Protein 6PBG (pdb70)

Secondary structure (DSSP, 8-state):
-EEEEEE---S-EEEEEE-SSSSEEEEEETTS-EEEEETTTTEEEEEE--SSS-EEEEEE-SSSSEEEEEETTS-EEEEETTTTEEEEEE---SS-EEEEEE-SSSSEEEEEETTS-EEEEETTTTEEEEEE---SS-EEEEEE-SSSSEEEEEETTS-EEEEE-HHHHHHHH----SEEEEEE---SS-EEEEEE-SSSSEEEEEETTS-EEEEEE-SS-EEEEEEE---SS-EEEEEE-SSSSEEEEEETTSEEEEEETT-SSPPEEEE-SS--EEEEEE-SSSS-EEEEETTEEEEEEE-

Radius of gyration: 17.78 Å; Cα contacts (8 Å, |Δi|>4): 948; chains: 1; bounding box: 41×47×45 Å

GO terms:
  GO:0005576 extracellular region (C, IDA)
  GO:0005737 cytoplasm (C, IDA)
  GO:0030426 growth cone (C, IDA)
  GO:0030126 COPI vesicle coat (C, IDA)
  GO:0030157 pancreatic juice secretion (P, IDA)
  GO:0005515 protein binding (F, IPI)
  GO:0000139 Golgi membrane (C, TAS)
  GO:0005789 endoplasmic reticulum membrane (C, TAS)
  GO:0005829 cytosol (C, TAS)
  GO:0030133 transport vesicle (C, TAS)
  GO:0070062 extracellular exosome (C, HDA)
  GO:0016020 membrane (C, HDA)

Sequence (303 aa):
GMLTKFETKSARVKGLSFHPKRPWILTSLHNGVIQLWDYRMCCTLIDKFDEHDGPVRGIDFHKQQPLFVSGGDDYKIKVWNYKLRRCLFTLLGHLDYIRTTFFHHEYPWILSASDDQTIRRVWNWQSRTCVCVLTGHNHYVMCAQFHPTEDLVVSASLDQTVRRVWDISGLRKKNLSPTDAVVKHVLEGHDRGVNWAAFHPTMMPLIVSGADDRQQVKIWRMNESKAWEVDTCRGHYNNVSCAVFHPRQELILSNSEDKSIRVWDMSKRTGVQTFRRDHDRFWVLAAHPNLNLFAAGHDGGMIVFKLE

Structure (mmCIF, N/CA/C/O backbone):
data_6PBG
#
_entry.id   6PBG
#
_cell.length_a   34.633
_cell.length_b   85.452
_cell.length_c   47.913
_cell.angle_alpha   90.000
_cell.angle_beta   107.040
_cell.angle_gamma   90.000
#
_symmetry.space_group_name_H-M   'P 1 21 1'
#
loop_
_entity.id
_entity.type
_entity.pdbx_description
1 polymer 'Coatomer subunit alpha'
2 non-polymer 'L(+)-TARTARIC ACID'
3 non-polymer 'UNKNOWN ATOM OR ION'
4 water water
#
loop_
_atom_site.group_PDB
_atom_site.id
_atom_site.type_symbol
_atom_site.label_atom_id
_atom_site.label_alt_id
_atom_site.label_comp_id
_atom_site.label_asym_id
_atom_site.label_entity_id
_atom_site.label_seq_id
_atom_site.pdbx_PDB_ins_code
_atom_site.Cartn_x
_atom_site.Cartn_y
_atom_site.Cartn_z
_atom_site.occupancy
_atom_site.B_iso_or_equiv
_atom_site.auth_seq_id
_atom_site.auth_comp_id
_atom_site.auth_asym_id
_atom_site.auth_atom_id
_atom_site.pdbx_PDB_model_num
ATOM 1 N N . GLY A 1 1 ? 14.471 19.691 30.123 1.00 34.51 0 GLY A N 1
ATOM 2 C CA . GLY A 1 1 ? 14.516 21.157 29.855 1.00 32.27 0 GLY A CA 1
ATOM 3 C C . GLY A 1 1 ? 15.054 21.936 31.042 1.00 31.38 0 GLY A C 1
ATOM 4 O O . GLY A 1 1 ? 16.158 22.500 30.913 1.00 33.26 0 GLY A O 1
ATOM 5 N N . MET A 1 2 ? 14.300 21.999 32.151 1.00 28.52 1 MET A N 1
ATOM 6 C CA . MET A 1 2 ? 14.654 22.835 33.336 1.00 28.66 1 MET A CA 1
ATOM 7 C C . MET A 1 2 ? 15.089 21.924 34.484 1.00 25.70 1 MET A C 1
ATOM 8 O O . MET A 1 2 ? 14.306 21.062 34.870 1.00 26.22 1 MET A O 1
ATOM 13 N N . LEU A 1 3 ? 16.295 22.121 35.003 1.00 24.14 2 LEU A N 1
ATOM 14 C CA . LEU A 1 3 ? 16.828 21.357 36.159 1.00 24.50 2 LEU A CA 1
ATOM 15 C C . LEU A 1 3 ? 16.774 22.247 37.394 1.00 22.30 2 LEU A C 1
ATOM 16 O O . LEU A 1 3 ? 17.661 23.079 37.549 1.00 20.83 2 LEU A O 1
ATOM 21 N N . THR A 1 4 ? 15.775 22.054 38.241 1.00 20.83 3 THR A N 1
ATOM 22 C CA . THR A 1 4 ? 15.615 22.794 39.518 1.00 21.48 3 THR A CA 1
ATOM 23 C C . THR A 1 4 ? 16.786 22.452 40.442 1.00 20.89 3 THR A C 1
ATOM 24 O O . THR A 1 4 ? 17.141 21.262 40.543 1.00 20.43 3 THR A O 1
ATOM 28 N N . LYS A 1 5 ? 17.393 23.467 41.035 1.00 19.77 4 LYS A N 1
ATOM 29 C CA . LYS A 1 5 ? 18.508 23.288 41.987 1.00 20.60 4 LYS A CA 1
ATOM 30 C C . LYS A 1 5 ? 18.024 23.623 43.396 1.00 19.21 4 LYS A C 1
ATOM 31 O O . LYS A 1 5 ? 18.394 22.907 44.322 1.00 17.43 4 LYS A O 1
ATOM 37 N N . PHE A 1 6 ? 17.284 24.716 43.548 1.00 18.13 5 PHE A N 1
ATOM 38 C CA . PHE A 1 6 ? 16.932 25.293 44.866 1.00 17.90 5 PHE A CA 1
ATOM 39 C C . PHE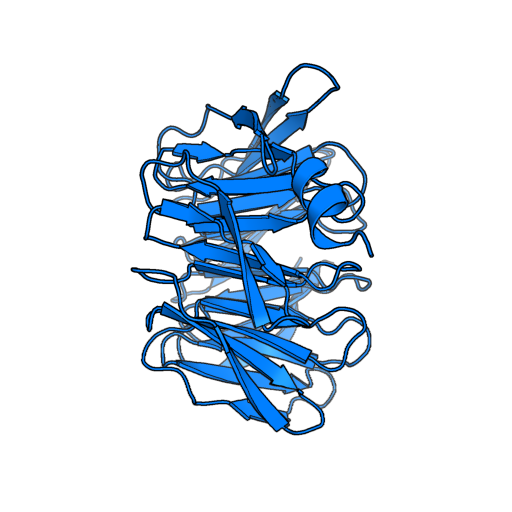 A 1 6 ? 15.634 26.076 44.730 1.00 17.84 5 PHE A C 1
ATOM 40 O O . PHE A 1 6 ? 15.481 26.805 43.725 1.00 16.85 5 PHE A O 1
ATOM 48 N N . GLU A 1 7 ? 14.737 25.928 45.698 1.00 18.27 6 GLU A N 1
ATOM 49 C CA . GLU A 1 7 ? 13.464 26.691 45.729 1.00 19.47 6 GLU A CA 1
ATOM 50 C C . GLU A 1 7 ? 13.241 27.239 47.136 1.00 19.45 6 GLU A C 1
ATOM 51 O O . GLU A 1 7 ? 13.653 26.576 48.121 1.00 18.55 6 GLU A O 1
ATOM 57 N N . THR A 1 8 ? 12.629 28.414 47.212 1.00 18.37 7 THR A N 1
ATOM 58 C CA . THR A 1 8 ? 12.157 29.040 48.462 1.00 18.11 7 THR A CA 1
ATOM 59 C C . THR A 1 8 ? 10.648 29.213 48.357 1.00 17.94 7 THR A C 1
ATOM 60 O O . THR A 1 8 ? 10.157 29.346 47.225 1.00 16.43 7 THR A O 1
ATOM 64 N N . LYS A 1 9 ? 9.965 29.138 49.496 1.00 18.42 8 LYS A N 1
ATOM 65 C CA . LYS A 1 9 ? 8.584 29.622 49.704 1.00 18.79 8 LYS A CA 1
ATOM 66 C C . LYS A 1 9 ? 8.679 30.908 50.518 1.00 18.25 8 LYS A C 1
ATOM 67 O O . LYS A 1 9 ? 9.288 30.902 51.623 1.00 17.84 8 LYS A O 1
ATOM 71 N N . SER A 1 10 ? 8.106 31.980 49.999 1.00 17.70 9 SER A N 1
ATOM 72 C CA . SER A 1 10 ? 8.198 33.311 50.603 1.00 17.01 9 SER A CA 1
ATOM 73 C C . SER A 1 10 ? 7.070 34.183 50.078 1.00 16.88 9 SER A C 1
ATOM 74 O O . SER A 1 10 ? 6.317 33.759 49.169 1.00 17.88 9 SER A O 1
ATOM 77 N N . ALA A 1 11 ? 7.011 35.386 50.606 1.00 16.88 10 ALA A N 1
ATOM 78 C CA . ALA A 1 11 ? 6.268 36.492 49.997 1.00 16.11 10 ALA A CA 1
ATOM 79 C C . ALA A 1 11 ? 6.769 36.658 48.557 1.00 15.29 10 ALA A C 1
ATOM 80 O O . ALA A 1 11 ? 7.948 36.283 48.261 1.00 16.40 10 ALA A O 1
ATOM 82 N N . ARG A 1 12 ? 5.911 37.181 47.700 1.00 14.86 11 ARG A N 1
ATOM 83 C CA . ARG A 1 12 ? 6.193 37.442 46.273 1.00 14.15 11 ARG A CA 1
ATOM 84 C C . ARG A 1 12 ? 7.604 38.038 46.112 1.00 14.33 11 ARG A C 1
ATOM 85 O O . ARG A 1 12 ? 7.928 39.072 46.786 1.00 14.34 11 ARG A O 1
ATOM 93 N N . VAL A 1 13 ? 8.412 37.430 45.241 1.00 14.18 12 VAL A N 1
ATOM 94 C CA . VAL A 1 13 ? 9.786 37.902 44.926 1.00 13.95 12 VAL A CA 1
ATOM 95 C C . VAL A 1 13 ? 9.712 38.931 43.795 1.00 13.88 12 VAL A C 1
ATOM 96 O O . VAL A 1 13 ? 9.138 38.624 42.739 1.00 13.92 12 VAL A O 1
ATOM 100 N N . LYS A 1 14 ? 10.319 40.093 44.018 1.00 13.81 13 LYS A N 1
ATOM 101 C CA . LYS A 1 14 ? 10.320 41.251 43.092 1.00 13.97 13 LYS A CA 1
ATOM 102 C C . LYS A 1 14 ? 11.726 41.463 42.507 1.00 13.81 13 LYS A C 1
ATOM 103 O O . LYS A 1 14 ? 11.811 41.863 41.353 1.00 13.46 13 LYS A O 1
ATOM 109 N N . GLY A 1 15 ? 12.791 41.192 43.278 1.00 14.28 14 GLY A N 1
ATOM 110 C CA . GLY A 1 15 ? 14.190 41.352 42.827 1.00 13.96 14 GLY A CA 1
ATOM 111 C C . GLY A 1 15 ? 15.043 40.146 43.144 1.00 14.66 14 GLY A C 1
ATOM 112 O O . GLY A 1 15 ? 14.739 39.434 44.125 1.00 15.26 14 GLY A O 1
ATOM 113 N N . LEU A 1 16 ? 16.088 39.930 42.341 1.00 15.46 15 LEU A N 1
ATOM 114 C CA . LEU A 1 16 ? 17.041 38.792 42.441 1.00 16.02 15 LEU A CA 1
ATOM 115 C C . LEU A 1 16 ? 18.453 39.295 42.172 1.00 14.72 15 LEU A C 1
ATOM 116 O O . LEU A 1 16 ? 18.602 40.130 41.272 1.00 15.71 15 LEU A O 1
ATOM 121 N N . SER A 1 17 ? 19.460 38.731 42.850 1.00 13.74 16 SER A N 1
ATOM 122 C CA . SER A 1 17 ? 20.888 39.002 42.548 1.00 13.17 16 SER A CA 1
ATOM 123 C C . SER A 1 17 ? 21.781 37.844 42.992 1.00 12.73 16 SER A C 1
ATOM 124 O O . SER A 1 17 ? 21.836 37.546 44.190 1.00 12.58 16 SER A O 1
ATOM 127 N N . PHE A 1 18 ? 22.478 37.238 42.042 1.00 12.77 17 PHE A N 1
ATOM 128 C CA . PHE A 1 18 ? 23.512 36.208 42.294 1.00 13.54 17 PHE A CA 1
ATOM 129 C C . PHE A 1 18 ? 24.822 36.884 42.704 1.00 13.99 17 PHE A C 1
ATOM 130 O O . PHE A 1 18 ? 25.261 37.829 42.008 1.00 14.42 17 PHE A O 1
ATOM 138 N N . HIS A 1 19 ? 25.451 36.381 43.761 1.00 13.84 18 HIS A N 1
ATOM 139 C CA . HIS A 1 19 ? 26.872 36.654 44.078 1.00 15.01 18 HIS A CA 1
ATOM 140 C C . HIS A 1 19 ? 27.741 36.005 43.009 1.00 15.81 18 HIS A C 1
ATOM 141 O O . HIS A 1 19 ? 27.451 34.888 42.571 1.00 15.72 18 HIS A O 1
ATOM 148 N N . PRO A 1 20 ? 28.814 36.684 42.522 1.00 16.98 19 PRO A N 1
ATOM 149 C CA . PRO A 1 20 ? 29.679 36.097 41.488 1.00 17.61 19 PRO A CA 1
ATOM 150 C C . PRO A 1 20 ? 30.522 34.893 41.929 1.00 18.51 19 PRO A C 1
ATOM 151 O O . PRO A 1 20 ? 30.883 34.101 41.058 1.00 18.96 19 PRO A O 1
ATOM 155 N N . LYS A 1 21 ? 30.817 34.770 43.226 1.00 19.25 20 LYS A N 1
ATOM 156 C CA . LYS A 1 21 ? 31.775 33.771 43.786 1.00 20.65 20 LYS A CA 1
ATOM 157 C C . LYS A 1 21 ? 31.103 32.906 44.872 1.00 19.97 20 LYS A C 1
ATOM 158 O O . LYS A 1 21 ? 31.201 31.650 44.801 1.00 19.59 20 LYS A O 1
ATOM 164 N N . ARG A 1 22 ? 30.498 33.523 45.883 1.00 18.81 21 ARG A N 1
ATOM 165 C CA . ARG A 1 22 ? 29.789 32.785 46.954 1.00 19.26 21 ARG A CA 1
ATOM 166 C C . ARG A 1 22 ? 28.523 32.164 46.369 1.00 17.60 21 ARG A C 1
ATOM 167 O O . ARG A 1 22 ? 27.939 32.715 45.439 1.00 16.29 21 ARG A O 1
ATOM 175 N N . PRO A 1 23 ? 28.065 31.000 46.902 1.00 17.90 22 PRO A N 1
ATOM 176 C CA . PRO A 1 23 ? 26.850 30.335 46.422 1.00 16.56 22 PRO A CA 1
ATOM 177 C C . PRO A 1 23 ? 25.609 30.988 47.045 1.00 15.98 22 PRO A C 1
ATOM 178 O O . PRO A 1 23 ? 24.804 30.335 47.712 1.00 14.47 22 PRO A O 1
ATOM 182 N N . TRP A 1 24 ? 25.504 32.290 46.831 1.00 14.66 23 TRP A N 1
ATOM 183 C CA . TRP A 1 24 ? 24.538 33.202 47.474 1.00 15.54 23 TRP A CA 1
ATOM 184 C C . TRP A 1 24 ? 23.615 33.802 46.439 1.00 15.30 23 TRP A C 1
ATOM 185 O O . TRP A 1 24 ? 24.100 34.208 45.336 1.00 14.63 23 TRP A O 1
ATOM 196 N N . ILE A 1 25 ? 22.350 33.941 46.797 1.00 14.54 24 ILE A N 1
ATOM 197 C CA . ILE A 1 25 ? 21.425 34.802 46.011 1.00 14.88 24 ILE A CA 1
ATOM 198 C C . ILE A 1 25 ? 20.625 35.678 46.978 1.00 14.41 24 ILE A C 1
ATOM 199 O O . ILE A 1 25 ? 20.190 35.157 48.026 1.00 15.27 24 ILE A O 1
ATOM 204 N N . LEU A 1 26 ? 20.504 36.970 46.660 1.00 14.31 25 LEU A N 1
ATOM 205 C CA . LEU A 1 26 ? 19.572 37.904 47.331 1.00 14.15 25 LEU A CA 1
ATOM 206 C C . LEU A 1 26 ? 18.197 37.765 46.691 1.00 13.70 25 LEU A C 1
ATOM 207 O O . LEU A 1 26 ? 18.117 37.733 45.460 1.00 13.86 25 LEU A O 1
ATOM 212 N N . THR A 1 27 ? 17.150 37.751 47.503 1.00 14.00 26 THR A N 1
ATOM 213 C CA . THR A 1 27 ? 15.755 37.972 47.048 1.00 14.89 26 THR A CA 1
ATOM 214 C C . THR A 1 27 ? 15.219 39.205 47.758 1.00 15.34 26 THR A C 1
ATOM 215 O O . THR A 1 27 ? 15.382 39.287 48.974 1.00 17.94 26 THR A O 1
ATOM 219 N N . SER A 1 28 ? 14.634 40.141 47.026 1.00 14.58 27 SER A N 1
ATOM 220 C CA . SER A 1 28 ? 13.955 41.315 47.619 1.00 13.60 27 SER A CA 1
ATOM 221 C C . SER A 1 28 ? 12.452 41.121 47.429 1.00 13.37 27 SER A C 1
ATOM 222 O O . SER A 1 28 ? 12.030 40.796 46.298 1.00 12.36 27 SER A O 1
ATOM 225 N N . LEU A 1 29 ? 11.682 41.231 48.515 1.00 13.81 28 LEU A N 1
ATOM 226 C CA . LEU A 1 29 ? 10.295 40.707 48.569 1.00 14.54 28 LEU A CA 1
ATOM 227 C C . LEU A 1 29 ? 9.269 41.840 48.591 1.00 14.62 28 LEU A C 1
ATOM 228 O O . LEU A 1 29 ? 9.596 43.002 48.943 1.00 14.06 28 LEU A O 1
ATOM 233 N N . HIS A 1 30 ? 8.046 41.486 48.231 1.00 15.35 29 HIS A N 1
ATOM 234 C CA . HIS A 1 30 ? 6.856 42.367 48.250 1.00 16.19 29 HIS A CA 1
ATOM 235 C C . HIS A 1 30 ? 6.540 42.819 49.690 1.00 15.95 29 HIS A C 1
ATOM 236 O O . HIS A 1 30 ? 5.921 43.888 49.832 1.00 15.73 29 HIS A O 1
ATOM 243 N N . ASN A 1 31 ? 6.976 42.077 50.712 1.00 15.73 30 ASN A N 1
ATOM 244 C CA . ASN A 1 31 ? 6.676 42.406 52.136 1.00 18.03 30 ASN A CA 1
ATOM 245 C C . ASN A 1 31 ? 7.778 43.309 52.739 1.00 18.78 30 ASN A C 1
ATOM 246 O O . ASN A 1 31 ? 7.722 43.530 53.965 1.00 18.65 30 ASN A O 1
ATOM 251 N N . GLY A 1 32 ? 8.731 43.791 51.921 1.00 18.08 31 GLY A N 1
ATOM 252 C CA . GLY A 1 32 ? 9.826 44.697 52.340 1.00 18.74 31 GLY A CA 1
ATOM 253 C C . GLY A 1 32 ? 11.046 43.969 52.891 1.00 18.94 31 GLY A C 1
ATOM 254 O O . GLY A 1 32 ? 11.992 44.677 53.323 1.00 21.52 31 GLY A O 1
ATOM 255 N N . VAL A 1 33 ? 11.054 42.629 52.884 1.00 16.57 32 VAL A N 1
ATOM 256 C CA . VAL A 1 33 ? 12.187 41.807 53.391 1.00 16.56 32 VAL A CA 1
ATOM 257 C C . VAL A 1 33 ? 13.176 41.523 52.251 1.00 16.06 32 VAL A C 1
ATOM 258 O O . VAL A 1 33 ? 12.747 41.249 51.119 1.00 16.41 32 VAL A O 1
ATOM 262 N N . ILE A 1 34 ? 14.459 41.606 52.564 1.00 15.24 33 ILE A N 1
ATOM 263 C CA . ILE A 1 34 ? 15.576 41.135 51.709 1.00 15.27 33 ILE A CA 1
ATOM 264 C C . ILE A 1 34 ? 16.111 39.872 52.354 1.00 15.54 33 ILE A C 1
ATOM 265 O O . ILE A 1 34 ? 16.546 39.940 53.534 1.00 16.55 33 ILE A O 1
ATOM 270 N N . GLN A 1 35 ? 16.082 38.769 51.630 1.00 15.37 34 GLN A N 1
ATOM 271 C CA . GLN A 1 35 ? 16.597 37.474 52.099 1.00 15.52 34 GLN A CA 1
ATOM 272 C C . GLN A 1 35 ? 17.935 37.202 51.416 1.00 15.99 34 GLN A C 1
ATOM 273 O O . GLN A 1 35 ? 18.055 37.489 50.194 1.00 14.96 34 GLN A O 1
ATOM 279 N N . LEU A 1 36 ? 18.897 36.684 52.176 1.00 15.74 35 LEU A N 1
ATOM 280 C CA . LEU A 1 36 ? 20.189 36.196 51.647 1.00 15.81 35 LEU A CA 1
ATOM 281 C C . LEU A 1 36 ? 20.229 34.678 51.823 1.00 15.77 35 LEU A C 1
ATOM 282 O O . LEU A 1 36 ? 20.263 34.183 53.004 1.00 15.63 35 LEU A O 1
ATOM 287 N N . TRP A 1 37 ? 20.186 33.977 50.704 1.00 14.90 36 TRP A N 1
ATOM 288 C CA . TRP A 1 37 ? 20.136 32.499 50.624 1.00 16.39 36 TRP A CA 1
ATOM 289 C C . TRP A 1 37 ? 21.484 31.944 50.194 1.00 16.50 36 TRP A C 1
ATOM 290 O O . TRP A 1 37 ? 22.102 32.531 49.306 1.00 17.00 36 TRP A O 1
ATOM 301 N N . ASP A 1 38 ? 21.888 30.829 50.798 1.00 16.15 37 ASP A N 1
ATOM 302 C CA . ASP A 1 38 ? 22.979 29.958 50.313 1.00 17.25 37 ASP A CA 1
ATOM 303 C C . ASP A 1 38 ? 22.332 28.746 49.631 1.00 17.34 37 ASP A C 1
ATOM 304 O O . ASP A 1 38 ? 21.727 27.920 50.345 1.00 16.89 37 ASP A O 1
ATOM 309 N N . TYR A 1 39 ? 22.396 28.678 48.296 1.00 18.23 38 TYR A N 1
ATOM 310 C CA . TYR A 1 39 ? 21.661 27.674 47.486 1.00 19.85 38 TYR A CA 1
ATOM 311 C C . TYR A 1 39 ? 22.456 26.365 47.406 1.00 22.09 38 TYR A C 1
ATOM 312 O O . TYR A 1 39 ? 21.932 25.421 46.844 1.00 23.72 38 TYR A O 1
ATOM 321 N N . ARG A 1 40 ? 23.677 26.327 47.946 1.00 24.31 39 ARG A N 1
ATOM 322 C CA . ARG A 1 40 ? 24.500 25.089 48.023 1.00 26.48 39 ARG A CA 1
ATOM 323 C C . ARG A 1 40 ? 24.275 24.419 49.387 1.00 26.51 39 ARG A C 1
ATOM 324 O O . ARG A 1 40 ? 24.211 23.182 49.429 1.00 29.94 39 ARG A O 1
ATOM 329 N N . MET A 1 41 ? 24.147 25.200 50.457 1.00 25.50 40 MET A N 1
ATOM 330 C CA . MET A 1 41 ? 23.922 24.691 51.834 1.00 25.69 40 MET A CA 1
ATOM 331 C C . MET A 1 41 ? 22.426 24.713 52.195 1.00 23.88 40 MET A C 1
ATOM 332 O O . MET A 1 41 ? 22.085 24.303 53.319 1.00 21.98 40 MET A O 1
ATOM 337 N N A CYS A 1 42 ? 21.585 25.206 51.271 0.50 23.21 41 CYS A N 1
ATOM 338 N N B CYS A 1 42 ? 21.567 25.203 51.287 0.50 23.70 41 CYS A N 1
ATOM 339 C CA A CYS A 1 42 ? 20.098 25.247 51.361 0.50 23.08 41 CYS A CA 1
ATOM 340 C CA B CYS A 1 42 ? 20.082 25.159 51.403 0.50 23.88 41 CYS A CA 1
ATOM 341 C C A CYS A 1 42 ? 19.668 25.905 52.676 0.50 23.69 41 CYS A C 1
ATOM 342 C C B CYS A 1 42 ? 19.626 25.910 52.671 0.50 24.14 41 CYS A C 1
ATOM 343 O O A CYS A 1 42 ? 18.908 25.289 53.430 0.50 23.11 41 CYS A O 1
ATOM 344 O O B CYS A 1 42 ? 18.787 25.365 53.396 0.50 23.54 41 CYS A O 1
ATOM 349 N N . THR A 1 43 ? 20.155 27.120 52.925 1.00 23.63 42 THR A N 1
ATOM 350 C CA . THR A 1 43 ? 19.914 27.878 54.185 1.00 25.09 42 THR A CA 1
ATOM 351 C C . THR A 1 43 ? 19.732 29.368 53.925 1.00 23.29 42 THR A C 1
ATOM 352 O O . THR A 1 43 ? 20.370 29.895 53.009 1.00 20.89 42 THR A O 1
ATOM 356 N N . LEU A 1 44 ? 18.929 29.999 54.776 1.00 23.70 43 LEU A N 1
ATOM 357 C CA . LEU A 1 44 ? 18.783 31.465 54.908 1.00 23.52 43 LEU A CA 1
ATOM 358 C C . LEU A 1 44 ? 19.943 31.966 55.773 1.00 24.21 43 LEU A C 1
ATOM 359 O O . LEU A 1 44 ? 19.915 31.718 56.998 1.00 23.69 43 LEU A O 1
ATOM 364 N N . ILE A 1 45 ? 20.934 32.611 55.159 1.00 21.97 44 ILE A N 1
ATOM 365 C CA . ILE A 1 45 ? 22.132 33.178 55.840 1.00 24.35 44 ILE A CA 1
ATOM 366 C C . ILE A 1 45 ? 21.691 34.349 56.713 1.00 23.90 44 ILE A C 1
ATOM 367 O O . ILE A 1 45 ? 22.178 34.469 57.848 1.00 22.89 44 ILE A O 1
ATOM 372 N N . ASP A 1 46 ? 20.844 35.223 56.167 1.00 23.86 45 ASP A N 1
ATOM 373 C CA . ASP A 1 46 ? 20.436 36.464 56.856 1.00 24.70 45 ASP A CA 1
ATOM 374 C C . ASP A 1 46 ? 19.204 37.069 56.181 1.00 22.65 45 ASP A C 1
ATOM 375 O O . ASP A 1 46 ? 18.867 36.685 55.046 1.00 20.76 45 ASP A O 1
ATOM 380 N N . LYS A 1 47 ? 18.573 37.976 56.901 1.00 22.57 46 LYS A N 1
ATOM 381 C CA . LYS A 1 47 ? 17.306 38.651 56.562 1.00 23.89 46 LYS A CA 1
ATOM 382 C C . LYS A 1 47 ? 17.528 40.112 56.909 1.00 23.12 46 LYS A C 1
ATOM 383 O O . LYS A 1 47 ? 18.044 40.358 58.010 1.00 23.64 46 LYS A O 1
ATOM 386 N N . PHE A 1 48 ? 17.227 41.025 55.998 1.00 21.61 47 PHE A N 1
ATOM 387 C CA . PHE A 1 48 ? 17.379 42.489 56.193 1.00 22.74 47 PHE A CA 1
ATOM 388 C C . PHE A 1 48 ? 16.004 43.127 55.998 1.00 25.50 47 PHE A C 1
ATOM 389 O O . PHE A 1 48 ? 15.429 43.039 54.896 1.00 25.13 47 PHE A O 1
ATOM 397 N N . ASP A 1 49 ? 15.466 43.708 57.067 1.00 27.98 48 ASP A N 1
ATOM 398 C CA . ASP A 1 49 ? 14.074 44.208 57.122 1.00 29.79 48 ASP A CA 1
ATOM 399 C C . ASP A 1 49 ? 14.135 45.643 57.627 1.00 29.88 48 ASP A C 1
ATOM 400 O O . ASP A 1 49 ? 13.985 45.834 58.834 1.00 33.28 48 ASP A O 1
ATOM 405 N N . GLU A 1 50 ? 14.416 46.588 56.721 1.00 25.83 49 GLU A N 1
ATOM 406 C CA . GLU A 1 50 ? 14.593 48.036 57.009 1.00 25.10 49 GLU A CA 1
ATOM 407 C C . GLU A 1 50 ? 13.690 48.888 56.117 1.00 21.98 49 GLU A C 1
ATOM 408 O O . GLU A 1 50 ? 13.557 50.070 56.413 1.00 20.87 49 GLU A O 1
ATOM 414 N N . HIS A 1 51 ? 13.151 48.330 55.031 1.00 19.05 50 HIS A N 1
ATOM 415 C CA . HIS A 1 51 ? 12.276 49.061 54.078 1.00 18.63 50 HIS A CA 1
ATOM 416 C C . HIS A 1 51 ? 10.830 48.956 54.559 1.00 19.59 50 HIS A C 1
ATOM 417 O O . HIS A 1 51 ? 10.504 48.005 55.329 1.00 20.48 50 HIS A O 1
ATOM 424 N N . ASP A 1 52 ? 9.993 49.885 54.115 1.00 19.38 51 ASP A N 1
ATOM 425 C CA . ASP A 1 52 ? 8.526 49.849 54.330 1.00 19.24 51 ASP A CA 1
ATOM 426 C C . ASP A 1 52 ? 7.855 49.594 52.986 1.00 17.57 51 ASP A C 1
ATOM 427 O O . ASP A 1 52 ? 7.898 50.485 52.151 1.00 17.34 51 ASP A O 1
ATOM 432 N N . GLY A 1 53 ? 7.231 48.428 52.822 1.00 16.39 52 GLY A N 1
ATOM 433 C CA . GLY A 1 53 ? 6.564 48.046 51.571 1.00 15.87 52 GLY A CA 1
ATOM 434 C C . GLY A 1 53 ? 7.519 47.298 50.648 1.00 15.69 52 GLY A C 1
ATOM 435 O O . GLY A 1 53 ? 8.648 46.998 51.031 1.00 15.27 52 GLY A O 1
ATOM 436 N N . PRO A 1 54 ? 7.065 46.949 49.425 1.00 15.52 53 PRO A N 1
ATOM 437 C CA . PRO A 1 54 ? 7.866 46.159 48.487 1.00 14.95 53 PRO A CA 1
ATOM 438 C C . PRO A 1 54 ? 9.268 46.714 48.239 1.00 14.34 53 PRO A C 1
ATOM 439 O O . PRO A 1 54 ? 9.422 47.929 48.191 1.00 14.06 53 PRO A O 1
ATOM 443 N N . VAL A 1 55 ? 10.235 45.812 48.041 1.00 13.72 54 VAL A N 1
ATOM 444 C CA . VAL A 1 55 ? 11.629 46.131 47.615 1.00 14.01 54 VAL A CA 1
ATOM 445 C C . VAL A 1 55 ? 11.863 45.441 46.275 1.00 13.91 54 VAL A C 1
ATOM 446 O O . VAL A 1 55 ? 11.952 44.182 46.264 1.00 14.33 54 VAL A O 1
ATOM 450 N N . ARG A 1 56 ? 11.860 46.215 45.186 1.00 14.21 55 ARG A N 1
ATOM 451 C CA . ARG A 1 56 ? 11.987 45.694 43.789 1.00 13.89 55 ARG A CA 1
ATOM 452 C C . ARG A 1 56 ? 13.458 45.736 43.343 1.00 13.90 55 ARG A C 1
ATOM 453 O O . ARG A 1 56 ? 13.851 44.878 42.513 1.00 13.43 55 ARG A O 1
ATOM 461 N N . GLY A 1 57 ? 14.227 46.716 43.834 1.00 13.54 56 GLY A N 1
ATOM 462 C CA . GLY A 1 57 ? 15.643 46.904 43.470 1.00 13.25 56 GLY A CA 1
ATOM 463 C C . GLY A 1 57 ? 16.559 46.112 44.386 1.00 13.09 56 GLY A C 1
ATOM 464 O O . GLY A 1 57 ? 16.441 46.259 45.617 1.00 13.41 56 GLY A O 1
ATOM 465 N N . ILE A 1 58 ? 17.437 45.289 43.813 1.00 13.34 57 ILE A N 1
ATOM 466 C CA . ILE A 1 58 ? 18.444 44.505 44.577 1.00 13.52 57 ILE A CA 1
ATOM 467 C C . ILE A 1 58 ? 19.615 44.153 43.650 1.00 13.06 57 ILE A C 1
ATOM 468 O O . ILE A 1 58 ? 19.361 43.753 42.497 1.00 13.30 57 ILE A O 1
ATOM 473 N N . ASP A 1 59 ? 20.840 44.355 44.120 1.00 12.45 58 ASP A N 1
ATOM 474 C CA . ASP A 1 59 ? 22.064 44.064 43.335 1.00 13.20 58 ASP A CA 1
ATOM 475 C C . ASP A 1 59 ? 23.257 43.892 44.270 1.00 13.40 58 ASP A C 1
ATOM 476 O O . ASP A 1 59 ? 23.584 44.843 44.975 1.00 13.82 58 ASP A O 1
ATOM 481 N N . PHE A 1 60 ? 23.917 42.737 44.213 1.00 13.22 59 PHE A N 1
ATOM 482 C CA . PHE A 1 60 ? 25.297 42.565 44.730 1.00 13.21 59 PHE A CA 1
ATOM 483 C C . PHE A 1 60 ? 26.277 43.409 43.934 1.00 13.37 59 PHE A C 1
ATOM 484 O O . PHE A 1 60 ? 26.211 43.443 42.676 1.00 13.37 59 PHE A O 1
ATOM 492 N N . HIS A 1 61 ? 27.209 44.069 44.626 1.00 13.42 60 HIS A N 1
ATOM 493 C CA . HIS A 1 61 ? 28.439 44.576 43.984 1.00 14.14 60 HIS A CA 1
ATOM 494 C C . HIS A 1 61 ? 29.210 43.345 43.516 1.00 14.49 60 HIS A C 1
ATOM 495 O O . HIS A 1 61 ? 29.127 42.329 44.211 1.00 14.74 60 HIS A O 1
ATOM 502 N N . LYS A 1 62 ? 29.894 43.426 42.378 1.00 15.82 61 LYS A N 1
ATOM 503 C CA . LYS A 1 62 ? 30.623 42.271 41.787 1.00 17.61 61 LYS A CA 1
ATOM 504 C C . LYS A 1 62 ? 31.975 42.095 42.486 1.00 16.57 61 LYS A C 1
ATOM 505 O O . LYS A 1 62 ? 32.561 41.011 42.343 1.00 14.48 61 LYS A O 1
ATOM 511 N N . GLN A 1 63 ? 32.488 43.124 43.175 1.00 16.52 62 GLN A N 1
ATOM 512 C CA . GLN A 1 63 ? 33.864 43.075 43.756 1.00 16.63 62 GLN A CA 1
ATOM 513 C C . GLN A 1 63 ? 33.903 43.535 45.226 1.00 17.18 62 GLN A C 1
ATOM 514 O O . GLN A 1 63 ? 34.764 43.043 45.941 1.00 17.11 62 GLN A O 1
ATOM 520 N N . GLN A 1 64 ? 32.999 44.415 45.663 1.00 17.02 63 GLN A N 1
ATOM 521 C CA . GLN A 1 64 ? 32.958 44.976 47.037 1.00 16.73 63 GLN A CA 1
ATOM 522 C C . GLN A 1 64 ? 31.959 44.175 47.871 1.00 16.43 63 GLN A C 1
ATOM 523 O O . GLN A 1 64 ? 31.034 43.578 47.317 1.00 14.64 63 GLN A O 1
ATOM 529 N N . PRO A 1 65 ? 32.099 44.136 49.219 1.00 15.40 64 PRO A N 1
ATOM 530 C CA . PRO A 1 65 ? 31.222 43.334 50.082 1.00 15.60 64 PRO A CA 1
ATOM 531 C C . PRO A 1 65 ? 29.888 44.035 50.358 1.00 15.72 64 PRO A C 1
ATOM 532 O O . PRO A 1 65 ? 29.463 44.109 51.519 1.00 15.18 64 PRO A O 1
ATOM 536 N N . LEU A 1 66 ? 29.237 44.493 49.286 1.00 15.18 65 LEU A N 1
ATOM 537 C CA . LEU A 1 66 ? 28.061 45.383 49.356 1.00 14.63 65 LEU A CA 1
ATOM 538 C C . LEU A 1 66 ? 26.911 44.799 48.540 1.00 14.92 65 LEU A C 1
ATOM 539 O O . LEU A 1 66 ? 27.156 44.073 47.549 1.00 14.03 65 LEU A O 1
ATOM 544 N N . PHE A 1 67 ? 25.694 45.158 48.912 1.00 13.59 66 PHE A N 1
ATOM 545 C CA . PHE A 1 67 ? 24.540 45.075 48.000 1.00 13.81 66 PHE A CA 1
ATOM 546 C C . PHE A 1 67 ? 23.741 46.363 48.145 1.00 13.99 66 PHE A C 1
ATOM 547 O O . PHE A 1 67 ? 23.883 47.072 49.164 1.00 13.58 66 PHE A O 1
ATOM 555 N N . VAL A 1 68 ? 22.966 46.684 47.115 1.00 13.71 67 VAL A N 1
ATOM 556 C CA . VAL A 1 68 ? 22.132 47.916 47.085 1.00 13.38 67 VAL A CA 1
ATOM 557 C C . VAL A 1 68 ? 20.690 47.443 46.944 1.00 13.95 67 VAL A C 1
ATOM 558 O O . VAL A 1 68 ? 20.477 46.411 46.291 1.00 13.49 67 VAL A O 1
ATOM 562 N N . SER A 1 69 ? 19.764 48.132 47.605 1.00 13.50 68 SER A N 1
ATOM 563 C CA . SER A 1 69 ? 18.305 47.888 47.524 1.00 13.72 68 SER A CA 1
ATOM 564 C C . SER A 1 69 ? 17.600 49.199 47.178 1.00 13.29 68 SER A C 1
ATOM 565 O O . SER A 1 69 ? 18.176 50.270 47.449 1.00 12.57 68 SER A O 1
ATOM 568 N N . GLY A 1 70 ? 16.427 49.091 46.557 1.00 13.04 69 GLY A N 1
ATOM 569 C CA . GLY A 1 70 ? 15.543 50.210 46.210 1.00 13.81 69 GLY A CA 1
ATOM 570 C C . GLY A 1 70 ? 14.112 49.824 46.515 1.00 13.60 69 GLY A C 1
ATOM 571 O O . GLY A 1 70 ? 13.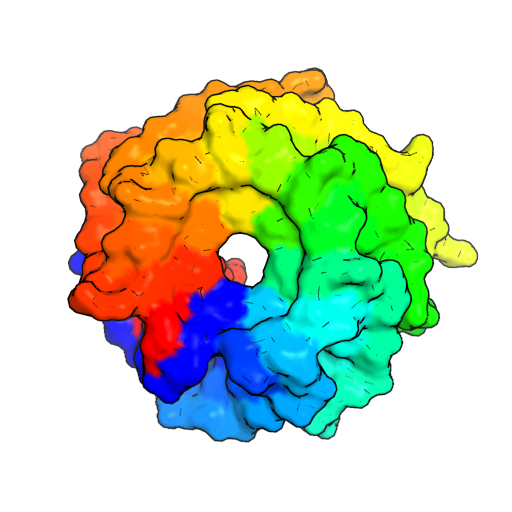699 48.690 46.115 1.00 13.74 69 GLY A O 1
ATOM 572 N N . GLY A 1 71 ? 13.387 50.691 47.221 1.00 13.46 70 GLY A N 1
ATOM 573 C CA . GLY A 1 71 ? 12.076 50.357 47.793 1.00 13.15 70 GLY A CA 1
ATOM 574 C C . GLY A 1 71 ? 10.936 51.193 47.240 1.00 13.24 70 GLY A C 1
ATOM 575 O O . GLY A 1 71 ? 11.176 52.303 46.694 1.00 13.41 70 GLY A O 1
ATOM 576 N N . ASP A 1 72 ? 9.716 50.705 47.452 1.00 14.10 71 ASP A N 1
ATOM 577 C CA . ASP A 1 72 ? 8.463 51.472 47.252 1.00 14.82 71 ASP A CA 1
ATOM 578 C C . ASP A 1 72 ? 8.397 52.639 48.247 1.00 14.95 71 ASP A C 1
ATOM 579 O O . ASP A 1 72 ? 7.555 53.539 48.024 1.00 14.79 71 ASP A O 1
ATOM 584 N N . ASP A 1 73 ? 9.233 52.627 49.301 1.00 15.72 72 ASP A N 1
ATOM 585 C CA . ASP A 1 73 ? 9.381 53.755 50.273 1.00 15.61 72 ASP A CA 1
ATOM 586 C C . ASP A 1 73 ? 10.289 54.848 49.686 1.00 15.85 72 ASP A C 1
ATOM 587 O O . ASP A 1 73 ? 10.581 55.830 50.407 1.00 16.07 72 ASP A O 1
ATOM 592 N N . TYR A 1 74 ? 10.705 54.712 48.421 1.00 15.48 73 TYR A N 1
ATOM 593 C CA . TYR A 1 74 ? 11.512 55.703 47.678 1.00 15.67 73 TYR A CA 1
ATOM 594 C C . TYR A 1 74 ? 12.946 55.780 48.223 1.00 15.50 73 TYR A C 1
ATOM 595 O O . TYR A 1 74 ? 13.630 56.739 47.861 1.00 16.01 73 TYR A O 1
ATOM 604 N N . LYS A 1 75 ? 13.375 54.807 49.038 1.00 15.26 74 LYS A N 1
ATOM 605 C CA . LYS A 1 75 ? 14.728 54.784 49.641 1.00 14.77 74 LYS A CA 1
ATOM 606 C C . LYS A 1 75 ? 15.626 53.808 48.871 1.00 15.16 74 LYS A C 1
ATOM 607 O O . LYS A 1 75 ? 15.180 52.679 48.594 1.00 15.33 74 LYS A O 1
ATOM 613 N N . ILE A 1 76 ? 16.854 54.227 48.607 1.00 15.31 75 ILE A N 1
ATOM 614 C CA . ILE A 1 76 ? 17.977 53.344 48.202 1.00 15.48 75 ILE A CA 1
ATOM 615 C C . ILE A 1 76 ? 18.823 53.120 49.454 1.00 15.63 75 ILE A C 1
ATOM 616 O O . ILE A 1 76 ? 19.169 54.109 50.135 1.00 16.32 75 ILE A O 1
ATOM 621 N N . LYS A 1 77 ? 19.105 51.873 49.766 1.00 15.28 76 LYS A N 1
ATOM 622 C C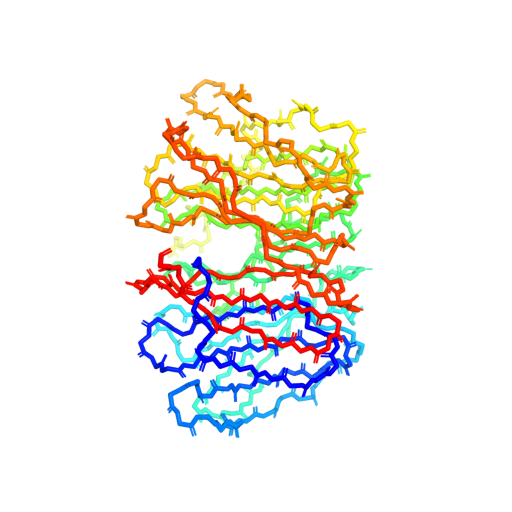A . LYS A 1 77 ? 19.956 51.522 50.913 1.00 15.29 76 LYS A CA 1
ATOM 623 C C . LYS A 1 77 ? 21.170 50.770 50.393 1.00 15.04 76 LYS A C 1
ATOM 624 O O . LYS A 1 77 ? 21.019 49.853 49.541 1.00 13.41 76 LYS A O 1
ATOM 630 N N . VAL A 1 78 ? 22.331 51.175 50.881 1.00 13.99 77 VAL A N 1
ATOM 631 C CA . VAL A 1 78 ? 23.618 50.506 50.619 1.00 14.15 77 VAL A CA 1
ATOM 632 C C . VAL A 1 78 ? 23.952 49.684 51.856 1.00 14.81 77 VAL A C 1
ATOM 633 O O . VAL A 1 78 ? 23.943 50.238 52.979 1.00 13.96 77 VAL A O 1
ATOM 637 N N . TRP A 1 79 ? 24.191 48.397 51.651 1.00 14.78 78 TRP A N 1
ATOM 638 C CA . TRP A 1 79 ? 24.409 47.415 52.729 1.00 15.30 78 TRP A CA 1
ATOM 639 C C . TRP A 1 79 ? 25.786 46.785 52.594 1.00 16.27 78 TRP A C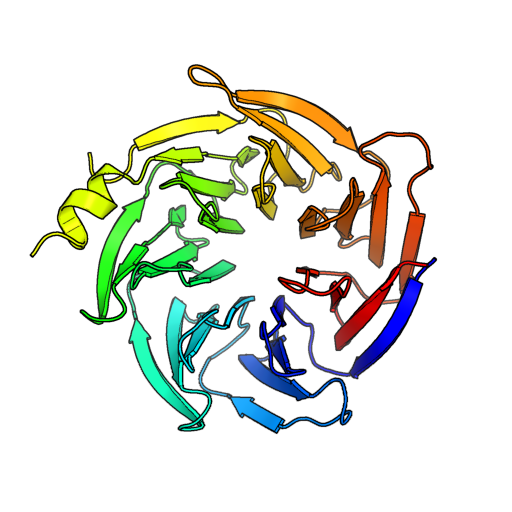 1
ATOM 640 O O . TRP A 1 79 ? 26.226 46.578 51.469 1.00 15.24 78 TRP A O 1
ATOM 651 N N . ASN A 1 80 ? 26.402 46.460 53.725 1.00 16.59 79 ASN A N 1
ATOM 652 C CA . ASN A 1 80 ? 27.648 45.664 53.779 1.00 16.67 79 ASN A CA 1
ATOM 653 C C . ASN A 1 80 ? 27.242 44.286 54.303 1.00 17.45 79 ASN A C 1
ATOM 654 O O . ASN A 1 80 ? 26.746 44.212 55.449 1.00 19.00 79 ASN A O 1
ATOM 659 N N . TYR A 1 81 ? 27.408 43.231 53.499 1.00 17.92 80 TYR A N 1
ATOM 660 C CA . TYR A 1 81 ? 26.939 41.869 53.862 1.00 18.70 80 TYR A CA 1
ATOM 661 C C . TYR A 1 81 ? 27.898 41.186 54.859 1.00 20.37 80 TYR A C 1
ATOM 662 O O . TYR A 1 81 ? 27.505 40.164 55.431 1.00 21.90 80 TYR A O 1
ATOM 671 N N . LYS A 1 82 ? 29.116 41.689 55.044 1.00 19.62 81 LYS A N 1
ATOM 672 C CA . LYS A 1 82 ? 30.015 41.158 56.107 1.00 20.19 81 LYS A CA 1
ATOM 673 C C . LYS A 1 82 ? 29.618 41.789 57.437 1.00 20.53 81 LYS A C 1
ATOM 674 O O . LYS A 1 82 ? 29.502 41.057 58.419 1.00 21.12 81 LYS A O 1
ATOM 680 N N . LEU A 1 83 ? 29.409 43.104 57.442 1.00 21.08 82 LEU A N 1
ATOM 681 C CA . LEU A 1 83 ? 28.991 43.900 58.634 1.00 22.72 82 LEU A CA 1
ATOM 682 C C . LEU A 1 83 ? 27.521 43.603 58.957 1.00 24.17 82 LEU A C 1
ATOM 683 O O . LEU A 1 83 ? 27.089 43.947 60.068 1.00 23.72 82 LEU A O 1
ATOM 688 N N . ARG A 1 84 ? 26.780 43.023 58.000 1.00 24.25 83 ARG A N 1
ATOM 689 C CA . ARG A 1 84 ? 25.354 42.625 58.134 1.00 26.24 83 ARG A CA 1
ATOM 690 C C . ARG A 1 84 ? 24.523 43.856 58.529 1.00 26.29 83 ARG A C 1
ATOM 691 O O . ARG A 1 84 ? 23.716 43.754 59.473 1.00 27.60 83 ARG A O 1
ATOM 695 N N . ARG A 1 85 ? 24.717 44.992 57.857 1.00 25.28 84 ARG A N 1
ATOM 696 C CA . ARG A 1 85 ? 23.911 46.201 58.154 1.00 24.41 84 ARG A CA 1
ATOM 697 C C . ARG A 1 85 ? 23.864 47.168 56.973 1.00 21.92 84 ARG A C 1
ATOM 698 O O . ARG A 1 85 ? 24.719 47.109 56.068 1.00 18.75 84 ARG A O 1
ATOM 706 N N . CYS A 1 86 ? 22.874 48.044 57.018 1.00 21.10 85 CYS A N 1
ATOM 707 C CA . CYS A 1 86 ? 22.703 49.184 56.104 1.00 19.97 85 CYS A CA 1
ATOM 708 C C . CYS A 1 86 ? 23.694 50.276 56.506 1.00 20.47 85 CYS A C 1
ATOM 709 O O . CYS A 1 86 ? 23.581 50.809 57.641 1.00 19.20 85 CYS A O 1
ATOM 712 N N . LEU A 1 87 ? 24.646 50.576 55.632 1.00 19.15 86 LEU A N 1
ATOM 713 C CA . LEU A 1 87 ? 25.690 51.601 55.871 1.00 18.81 86 LEU A CA 1
ATOM 714 C C . LEU A 1 87 ? 25.066 52.991 55.785 1.00 18.82 86 LEU A C 1
ATOM 715 O O . LEU A 1 87 ? 25.455 53.863 56.573 1.00 18.28 86 LEU A O 1
ATOM 720 N N . PHE A 1 88 ? 24.162 53.214 54.830 1.00 17.76 87 PHE A N 1
ATOM 721 C CA . PHE A 1 88 ? 23.514 54.533 54.643 1.00 17.14 87 PHE A CA 1
ATOM 722 C C . PHE A 1 88 ? 22.352 54.430 53.653 1.00 17.54 87 PHE A C 1
ATOM 723 O O . PHE A 1 88 ? 22.207 53.408 52.944 1.00 15.63 87 PHE A O 1
ATOM 731 N N . THR A 1 89 ? 21.539 55.486 53.632 1.00 17.69 88 THR A N 1
ATOM 732 C CA . THR A 1 89 ? 20.342 55.610 52.778 1.00 17.23 88 THR A CA 1
ATOM 733 C C . THR A 1 89 ? 20.549 56.774 51.821 1.00 17.74 88 THR A C 1
ATOM 734 O O . THR A 1 89 ? 21.084 57.817 52.252 1.00 19.39 88 THR A O 1
ATOM 738 N N . LEU A 1 90 ? 20.145 56.601 50.562 1.00 16.53 89 LEU A N 1
ATOM 739 C CA . LEU A 1 90 ? 20.160 57.670 49.544 1.00 16.21 89 LEU A CA 1
ATOM 740 C C . LEU A 1 90 ? 18.711 58.055 49.232 1.00 16.23 89 LEU A C 1
ATOM 741 O O . LEU A 1 90 ? 17.935 57.178 48.822 1.00 15.55 89 LEU A O 1
ATOM 746 N N . LEU A 1 91 ? 18.354 59.317 49.446 1.00 16.66 90 LEU A N 1
ATOM 747 C CA . LEU A 1 91 ? 16.985 59.830 49.174 1.00 16.88 90 LEU A CA 1
ATOM 748 C C . LEU A 1 91 ? 17.027 60.771 47.960 1.00 16.06 90 LEU A C 1
ATOM 749 O O . LEU A 1 91 ? 18.062 61.335 47.699 1.00 15.39 90 LEU A O 1
ATOM 754 N N . GLY A 1 92 ? 15.914 60.890 47.227 1.00 15.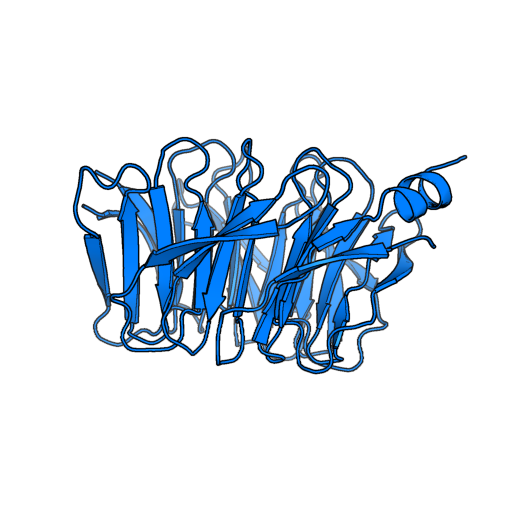52 91 GLY A N 1
ATOM 755 C CA . GLY A 1 92 ? 15.810 61.757 46.048 1.00 15.66 91 GLY A CA 1
ATOM 756 C C . GLY A 1 92 ? 14.653 61.367 45.161 1.00 15.56 91 GLY A C 1
ATOM 757 O O . GLY A 1 92 ? 13.987 62.258 44.641 1.00 16.57 91 GLY A O 1
ATOM 758 N N . HIS A 1 93 ? 14.408 60.073 44.990 1.00 15.16 92 HIS A N 1
ATOM 759 C CA . HIS A 1 93 ? 13.266 59.592 44.180 1.00 14.93 92 HIS A CA 1
ATOM 760 C C . HIS A 1 93 ? 11.959 60.011 44.863 1.00 15.07 92 HIS A C 1
ATOM 761 O O . HIS A 1 93 ? 11.916 60.071 46.113 1.00 14.78 92 HIS A O 1
ATOM 768 N N . LEU A 1 94 ? 10.931 60.270 44.058 1.00 16.45 93 LEU A N 1
ATOM 769 C CA . LEU A 1 94 ? 9.620 60.803 44.497 1.00 16.26 93 LEU A CA 1
ATOM 770 C C . LEU A 1 94 ? 8.518 59.759 44.310 1.00 16.23 93 LEU A C 1
ATOM 771 O O . LEU A 1 94 ? 7.355 60.091 44.557 1.00 15.65 93 LEU A O 1
ATOM 776 N N . ASP A 1 95 ? 8.870 58.526 43.931 1.00 15.20 94 ASP A N 1
ATOM 777 C CA . ASP A 1 95 ? 7.886 57.443 43.655 1.00 14.82 94 ASP A CA 1
ATOM 778 C C . ASP A 1 95 ? 8.650 56.124 43.691 1.00 14.12 94 ASP A C 1
ATOM 779 O O . ASP A 1 95 ? 9.900 56.169 43.870 1.00 14.41 94 ASP A O 1
ATOM 784 N N . TYR A 1 96 ? 7.943 55.004 43.553 1.00 14.18 95 TYR A N 1
ATOM 785 C CA . TYR A 1 96 ? 8.501 53.639 43.725 1.00 14.10 95 TYR A CA 1
ATOM 786 C C . TYR A 1 96 ? 9.802 53.510 42.942 1.00 13.00 95 TYR A C 1
ATOM 787 O O . TYR A 1 96 ? 9.861 53.968 41.814 1.00 13.14 95 TYR A O 1
ATOM 796 N N . ILE A 1 97 ? 10.797 52.861 43.527 1.00 12.68 96 ILE A N 1
ATOM 797 C CA . ILE A 1 97 ? 12.044 52.494 42.818 1.00 11.96 96 ILE A CA 1
ATOM 798 C C . ILE A 1 97 ? 11.853 51.101 42.208 1.00 11.71 96 ILE A C 1
ATOM 799 O O . ILE A 1 97 ? 11.557 50.151 42.960 1.00 11.96 96 ILE A O 1
ATOM 804 N N . ARG A 1 98 ? 12.010 51.001 40.887 1.00 12.02 97 ARG A N 1
ATOM 805 C CA . ARG A 1 98 ? 11.805 49.742 40.119 1.00 11.65 97 ARG A CA 1
ATOM 806 C C . ARG A 1 98 ? 13.086 48.899 40.111 1.00 11.42 97 ARG A C 1
ATOM 807 O O . ARG A 1 98 ? 12.985 47.685 40.255 1.00 11.16 97 ARG A O 1
ATOM 815 N N . THR A 1 99 ? 14.256 49.512 39.948 1.00 11.88 98 THR A N 1
ATOM 816 C CA . THR A 1 99 ? 15.544 48.783 39.923 1.00 12.29 98 THR A CA 1
ATOM 817 C C . THR A 1 99 ? 16.632 49.603 40.588 1.00 12.42 98 THR A C 1
ATOM 818 O O . THR A 1 99 ? 16.571 50.818 40.536 1.00 12.14 98 THR A O 1
ATOM 822 N N . THR A 1 100 ? 17.604 48.908 41.154 1.00 13.07 99 THR A N 1
ATOM 823 C CA . THR A 1 100 ? 18.891 49.477 41.614 1.00 12.80 99 THR A CA 1
ATOM 824 C C . THR A 1 100 ? 19.999 48.521 41.211 1.00 12.48 99 THR A C 1
ATOM 825 O O . THR A 1 100 ? 19.882 47.325 41.551 1.00 11.57 99 THR A O 1
ATOM 829 N N . PHE A 1 101 ? 21.030 49.020 40.530 1.00 12.49 100 PHE A N 1
ATOM 830 C CA . PHE A 1 101 ? 22.226 48.213 40.183 1.00 11.96 100 PHE A CA 1
ATOM 831 C C . PHE A 1 101 ? 23.496 48.994 40.499 1.00 11.78 100 PHE A C 1
ATOM 832 O O . PHE A 1 101 ? 23.547 50.201 40.281 1.00 12.07 100 PHE A O 1
ATOM 840 N N . PHE A 1 102 ? 24.522 48.281 40.932 1.00 12.24 101 PHE A N 1
ATOM 841 C CA . PHE A 1 102 ? 25.906 48.803 41.028 1.00 12.81 101 PHE A CA 1
ATOM 842 C C . PHE A 1 102 ? 26.595 48.759 39.665 1.00 13.09 101 PHE A C 1
ATOM 843 O O . PHE A 1 102 ? 26.464 47.748 38.918 1.00 13.61 101 PHE A O 1
ATOM 851 N N . HIS A 1 103 ? 27.375 49.789 39.368 1.00 13.43 102 HIS A N 1
ATOM 852 C CA . HIS A 1 103 ? 28.389 49.732 38.294 1.00 13.96 102 HIS A CA 1
ATOM 853 C C . HIS A 1 103 ? 29.426 48.650 38.654 1.00 14.27 102 HIS A C 1
ATOM 854 O O . HIS A 1 103 ? 29.693 48.423 39.849 1.00 13.72 102 HIS A O 1
ATOM 861 N N . HIS A 1 104 ? 29.946 47.971 37.644 1.00 16.24 103 HIS A N 1
ATOM 862 C CA . HIS A 1 104 ? 30.942 46.872 37.788 1.00 18.01 103 HIS A CA 1
ATOM 863 C C . HIS A 1 104 ? 32.317 47.435 38.186 1.00 18.08 103 HIS A C 1
ATOM 864 O O . HIS A 1 104 ? 33.106 46.683 38.744 1.00 16.80 103 HIS A O 1
ATOM 871 N N . GLU A 1 105 ? 32.621 48.700 37.883 1.00 18.29 104 GLU A N 1
ATOM 872 C CA . GLU A 1 105 ? 33.957 49.275 38.188 1.00 19.49 104 GLU A CA 1
ATOM 873 C C . GLU A 1 105 ? 33.839 50.637 38.897 1.00 18.93 104 GLU A C 1
ATOM 874 O O . GLU A 1 105 ? 34.452 50.797 39.974 1.00 19.36 104 GLU A O 1
ATOM 880 N N . TYR A 1 106 ? 33.089 51.571 38.326 1.00 16.02 105 TYR A N 1
ATOM 881 C CA . TYR A 1 106 ? 32.934 52.951 38.854 1.00 15.27 105 TYR A CA 1
ATOM 882 C C . TYR A 1 106 ? 32.164 52.908 40.176 1.00 15.21 105 TYR A C 1
ATOM 883 O O . TYR A 1 106 ? 31.352 52.012 40.399 1.00 14.84 105 TYR A O 1
ATOM 892 N N . PRO A 1 107 ? 32.407 53.855 41.107 1.00 14.87 106 PRO A N 1
ATOM 893 C CA . PRO A 1 107 ? 31.701 53.879 42.388 1.00 14.96 106 PRO A CA 1
ATOM 894 C C . PRO A 1 107 ? 30.266 54.416 42.247 1.00 14.06 106 PRO A C 1
ATOM 895 O O . PRO A 1 107 ? 29.909 55.425 42.886 1.00 14.36 106 PRO A O 1
ATOM 899 N N . TRP A 1 108 ? 29.455 53.747 41.413 1.00 13.86 107 TRP A N 1
ATOM 900 C CA . TRP A 1 108 ? 28.126 54.257 40.998 1.00 13.06 107 TRP A CA 1
ATOM 901 C C . TRP A 1 108 ? 27.015 53.276 41.329 1.00 13.17 107 TRP A C 1
ATOM 902 O O . TRP A 1 108 ? 27.231 52.041 41.272 1.00 13.94 107 TRP A O 1
ATOM 913 N N . ILE A 1 109 ? 25.844 53.834 41.584 1.00 12.68 108 ILE A N 1
ATOM 914 C CA . ILE A 1 109 ? 24.551 53.116 41.607 1.00 12.73 108 ILE A CA 1
ATOM 915 C C . ILE A 1 109 ? 23.676 53.743 40.533 1.00 12.28 108 ILE A C 1
ATOM 916 O O . ILE A 1 109 ? 23.665 54.982 40.416 1.00 12.60 108 ILE A O 1
ATOM 921 N N . LEU A 1 110 ? 22.944 52.905 39.807 1.00 11.99 109 LEU A N 1
ATOM 922 C CA . LEU A 1 110 ? 21.920 53.319 38.811 1.00 11.76 109 LEU A CA 1
ATOM 923 C C . LEU A 1 110 ? 20.546 52.928 39.331 1.00 11.76 109 LEU A C 1
ATOM 924 O O . LEU A 1 110 ? 20.332 51.715 39.608 1.00 11.25 109 LEU A O 1
ATOM 929 N N . SER A 1 111 ? 19.617 53.874 39.396 1.00 11.14 110 SER A N 1
ATOM 930 C CA . SER A 1 111 ? 18.237 53.598 39.856 1.00 11.43 110 SER A CA 1
ATOM 931 C C . SER A 1 111 ? 17.213 54.074 38.820 1.00 11.57 110 SER A C 1
ATOM 932 O O . SER A 1 111 ? 17.471 55.089 38.126 1.00 11.80 110 SER A O 1
ATOM 935 N N . ALA A 1 112 ? 16.086 53.365 38.739 1.00 11.84 111 ALA A N 1
ATOM 936 C CA . ALA A 1 112 ? 14.933 53.656 37.851 1.00 12.32 111 ALA A CA 1
ATOM 937 C C . ALA A 1 112 ? 13.676 53.762 38.708 1.00 12.22 111 ALA A C 1
ATOM 938 O O . ALA A 1 112 ? 13.498 52.928 39.609 1.00 12.68 111 ALA A O 1
ATOM 940 N N . SER A 1 113 ? 12.846 54.773 38.463 1.00 12.58 112 SER A N 1
ATOM 941 C CA . SER A 1 113 ? 11.687 55.074 39.335 1.00 12.56 112 SER A CA 1
ATOM 942 C C . SER A 1 113 ? 10.415 55.408 38.549 1.00 12.71 112 SER A C 1
ATOM 943 O O . SER A 1 113 ? 10.481 55.978 37.421 1.00 12.24 112 SER A O 1
ATOM 946 N N . ASP A 1 114 ? 9.288 55.135 39.194 1.00 13.33 113 ASP A N 1
ATOM 947 C CA . ASP A 1 114 ? 7.938 55.551 38.759 1.00 13.75 113 ASP A CA 1
ATOM 948 C C . ASP A 1 114 ? 7.876 57.085 38.679 1.00 13.97 113 ASP A C 1
ATOM 949 O O . ASP A 1 114 ? 6.965 57.583 38.035 1.00 14.55 113 ASP A O 1
ATOM 954 N N . ASP A 1 115 ? 8.833 57.806 39.280 1.00 14.51 114 ASP A N 1
ATOM 955 C CA . ASP A 1 115 ? 8.871 59.293 39.219 1.00 14.44 114 ASP A CA 1
ATOM 956 C C . ASP A 1 115 ? 9.359 59.750 37.841 1.00 14.14 114 ASP A C 1
ATOM 957 O O . ASP A 1 115 ? 9.450 60.954 37.648 1.00 14.91 114 ASP A O 1
ATOM 962 N N . GLN A 1 116 ? 9.661 58.813 36.929 1.00 13.94 115 GLN A N 1
ATOM 963 C CA . GLN A 1 116 ? 9.936 59.073 35.489 1.00 14.16 115 GLN A CA 1
ATOM 964 C C . GLN A 1 116 ? 11.423 59.424 35.322 1.00 14.24 115 GLN A C 1
ATOM 965 O O . GLN A 1 116 ? 11.812 59.806 34.198 1.00 14.72 115 GLN A O 1
ATOM 971 N N . THR A 1 117 ? 12.220 59.337 36.398 1.00 14.00 116 THR A N 1
ATOM 972 C CA . THR A 1 117 ? 13.673 59.626 36.324 1.00 13.74 116 THR A CA 1
ATOM 973 C C . THR A 1 117 ? 14.501 58.350 36.440 1.00 13.50 116 THR A C 1
ATOM 974 O O . THR A 1 117 ? 14.052 57.374 37.062 1.00 12.53 116 THR A O 1
ATOM 978 N N . ILE A 1 118 ? 15.699 58.420 35.875 1.00 13.63 117 ILE A N 1
ATOM 979 C CA . ILE A 1 118 ? 16.826 57.486 36.128 1.00 13.55 117 ILE A CA 1
ATOM 980 C C . ILE A 1 118 ? 17.847 58.305 36.899 1.00 13.40 117 ILE A C 1
ATOM 981 O O . ILE A 1 118 ? 18.058 59.438 36.515 1.00 12.95 117 ILE A O 1
ATOM 986 N N . ARG A 1 119 ? 18.377 57.792 37.994 1.00 13.13 118 ARG A N 1
ATOM 987 C CA A ARG A 1 119 ? 19.387 58.541 38.780 0.50 13.28 118 ARG A CA 1
ATOM 988 C CA B ARG A 1 119 ? 19.379 58.530 38.808 0.50 13.22 118 ARG A CA 1
ATOM 989 C C . ARG A 1 119 ? 20.681 57.741 38.825 1.00 13.07 118 ARG A C 1
ATOM 990 O O . ARG A 1 119 ? 20.607 56.523 38.880 1.00 12.71 118 ARG A O 1
ATOM 1005 N N . VAL A 1 120 ? 21.801 58.449 38.741 1.00 12.75 119 VAL A N 1
ATOM 1006 C CA . VAL A 1 120 ? 23.141 57.883 39.016 1.00 13.53 119 VAL A CA 1
ATOM 1007 C C . VAL A 1 120 ? 23.618 58.475 40.343 1.00 13.07 119 VAL A C 1
ATOM 1008 O O . VAL A 1 120 ? 23.518 59.719 40.535 1.00 12.39 119 VAL A O 1
ATOM 1012 N N . TRP A 1 121 ? 24.065 57.618 41.229 1.00 13.23 120 TRP A N 1
ATOM 1013 C CA . TRP A 1 121 ? 24.566 57.992 42.567 1.00 14.01 120 TRP A CA 1
ATOM 1014 C C . TRP A 1 121 ? 26.018 57.578 42.688 1.00 13.93 120 TRP A C 1
ATOM 1015 O O . TRP A 1 121 ? 26.362 56.462 42.241 1.00 13.95 120 TRP A O 1
ATOM 1026 N N . ASN A 1 122 ? 26.826 58.416 43.316 1.00 13.26 121 ASN A N 1
ATOM 1027 C CA . ASN A 1 122 ? 28.210 58.065 43.683 1.00 13.62 121 ASN A CA 1
ATOM 1028 C C . ASN A 1 122 ? 28.145 57.547 45.119 1.00 14.31 121 ASN A C 1
ATOM 1029 O O . ASN A 1 122 ? 27.658 58.300 45.982 1.00 14.24 121 ASN A O 1
ATOM 1034 N N . TRP A 1 123 ? 28.501 56.276 45.362 1.00 14.48 122 TRP A N 1
ATOM 1035 C CA . TRP A 1 123 ? 28.337 55.674 46.716 1.00 15.32 122 TRP A CA 1
ATOM 1036 C C . TRP A 1 123 ? 29.543 55.994 47.615 1.00 15.37 122 TRP A C 1
ATOM 1037 O O . TRP A 1 123 ? 29.455 55.668 48.807 1.00 16.00 122 TRP A O 1
ATOM 1048 N N . GLN A 1 124 ? 30.596 56.617 47.070 1.00 16.36 123 GLN A N 1
ATOM 1049 C CA . GLN A 1 124 ? 31.750 57.143 47.857 1.00 17.26 123 GLN A CA 1
ATOM 1050 C C . GLN A 1 124 ? 31.381 58.514 48.427 1.00 17.76 123 GLN A C 1
ATOM 1051 O O . GLN A 1 124 ? 31.561 58.711 49.640 1.00 18.10 123 GLN A O 1
ATOM 1057 N N . SER A 1 125 ? 30.842 59.412 47.608 1.00 17.02 124 SER A N 1
ATOM 1058 C CA . SER A 1 125 ? 30.344 60.739 48.057 1.00 17.57 124 SER A CA 1
ATOM 1059 C C . SER A 1 125 ? 28.969 60.598 48.730 1.00 18.56 124 SER A C 1
ATOM 1060 O O . SER A 1 125 ? 28.583 61.526 49.467 1.00 18.45 124 SER A O 1
ATOM 1063 N N . ARG A 1 126 ? 28.249 59.494 48.488 1.00 18.12 125 ARG A N 1
ATOM 1064 C CA . ARG A 1 126 ? 26.897 59.234 49.049 1.00 18.03 125 ARG A CA 1
ATOM 1065 C C . ARG A 1 126 ? 25.931 60.318 48.543 1.00 17.36 125 ARG A C 1
ATOM 1066 O O . ARG A 1 126 ? 25.127 60.852 49.358 1.00 16.02 125 ARG A O 1
ATOM 1074 N N . THR A 1 127 ? 25.995 60.640 47.251 1.00 16.26 126 THR A N 1
ATOM 1075 C CA . THR A 1 127 ? 25.168 61.695 46.632 1.00 16.42 126 THR A CA 1
ATOM 1076 C C . THR A 1 127 ? 24.647 61.252 45.266 1.00 15.35 126 THR A C 1
ATOM 1077 O O . THR A 1 127 ? 25.323 60.427 44.576 1.00 13.48 126 THR A O 1
ATOM 1081 N N . CYS A 1 128 ? 23.518 61.815 44.874 1.00 14.44 127 CYS A N 1
ATOM 1082 C CA . CYS A 1 128 ? 23.036 61.776 43.479 1.00 15.23 127 CYS A CA 1
ATOM 1083 C C . CYS A 1 128 ? 23.920 6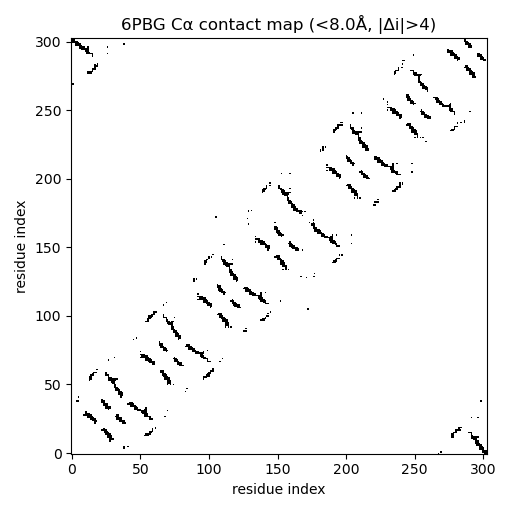2.690 42.625 1.00 15.76 127 CYS A C 1
ATOM 1084 O O . CYS A 1 128 ? 24.073 63.876 42.988 1.00 16.34 127 CYS A O 1
ATOM 1087 N N . VAL A 1 129 ? 24.480 62.170 41.528 1.00 15.55 128 VAL A N 1
ATOM 1088 C CA . VAL A 1 129 ? 25.444 62.920 40.661 1.00 15.93 128 VAL A CA 1
ATOM 1089 C C . VAL A 1 129 ? 24.830 63.172 39.273 1.00 16.04 128 VAL A C 1
ATOM 1090 O O . VAL A 1 129 ? 25.447 63.896 38.477 1.00 15.52 128 VAL A O 1
ATOM 1094 N N . CYS A 1 130 ? 23.647 62.626 38.994 1.00 16.24 129 CYS A N 1
ATOM 1095 C CA . CYS A 1 130 ? 22.973 62.826 37.695 1.00 16.27 129 CYS A CA 1
ATOM 1096 C C . CYS A 1 130 ? 21.520 62.362 37.777 1.00 15.70 129 CYS A C 1
ATOM 1097 O O . CYS A 1 130 ? 21.251 61.302 38.368 1.00 15.06 129 CYS A O 1
ATOM 1100 N N . VAL A 1 131 ? 20.628 63.159 37.213 1.00 16.05 130 VAL A N 1
ATOM 1101 C CA . VAL A 1 131 ? 19.202 62.795 37.008 1.00 15.78 130 VAL A CA 1
ATOM 1102 C C . VAL A 1 131 ? 18.952 62.788 35.498 1.00 15.59 130 VAL A C 1
ATOM 1103 O O . VAL A 1 131 ? 19.074 63.857 34.876 1.00 15.94 130 VAL A O 1
ATOM 1107 N N . LEU A 1 132 ? 18.665 61.606 34.940 1.00 15.72 131 LEU A N 1
ATOM 1108 C CA . LEU A 1 132 ? 18.410 61.412 33.488 1.00 16.68 131 LEU A CA 1
ATOM 1109 C C . LEU A 1 132 ? 16.913 61.566 33.260 1.00 16.63 131 LEU A C 1
ATOM 1110 O O . LEU A 1 132 ? 16.131 60.719 33.774 1.00 16.87 131 LEU A O 1
ATOM 1115 N N . THR A 1 133 ? 16.517 62.616 32.562 1.00 16.14 132 THR A N 1
ATOM 1116 C CA . THR A 1 133 ? 15.096 62.935 32.287 1.00 16.22 132 THR A CA 1
ATOM 1117 C C . THR A 1 133 ? 14.826 62.727 30.798 1.00 16.02 132 THR A C 1
ATOM 1118 O O . THR A 1 133 ? 15.765 62.826 30.005 1.00 15.70 132 THR A O 1
ATOM 1122 N N . GLY A 1 134 ? 13.577 62.427 30.443 1.00 16.63 133 GLY A N 1
ATOM 1123 C CA . GLY A 1 134 ? 13.163 62.228 29.045 1.00 16.86 133 GLY A CA 1
ATOM 1124 C C . GLY A 1 134 ? 12.029 61.235 28.914 1.00 16.48 133 GLY A C 1
ATOM 1125 O O . GLY A 1 134 ? 11.190 61.436 28.049 1.00 16.71 133 GLY A O 1
ATOM 1126 N N . HIS A 1 135 ? 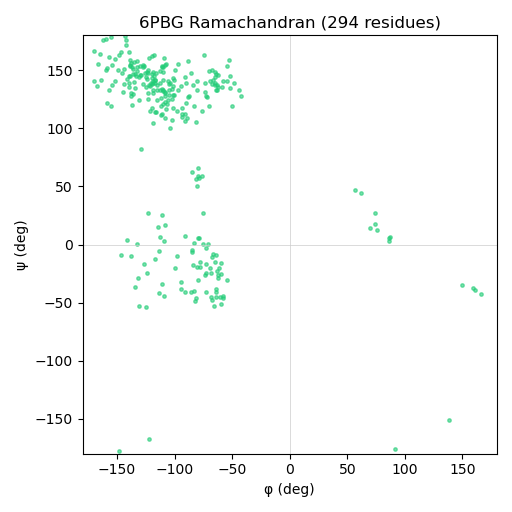11.993 60.194 29.747 1.00 15.30 134 HIS A N 1
ATOM 1127 C CA . HIS A 1 135 ? 10.822 59.280 29.823 1.00 15.11 134 HIS A CA 1
ATOM 1128 C C . HIS A 1 135 ? 9.608 60.087 30.319 1.00 16.53 134 HIS A C 1
ATOM 1129 O O . HIS A 1 135 ? 9.809 60.995 31.127 1.00 14.81 134 HIS A O 1
ATOM 1136 N N . ASN A 1 136 ? 8.386 59.773 29.878 1.00 18.19 135 ASN A N 1
ATOM 1137 C CA . ASN A 1 136 ? 7.192 60.537 30.353 1.00 19.75 135 ASN A CA 1
ATOM 1138 C C . ASN A 1 136 ? 6.169 59.578 30.982 1.00 17.70 135 ASN A C 1
ATOM 1139 O O . ASN A 1 136 ? 4.966 59.907 31.019 1.00 17.27 135 ASN A O 1
ATOM 1144 N N . HIS A 1 137 ? 6.644 58.457 31.510 1.00 15.60 136 HIS A N 1
ATOM 1145 C CA . HIS A 1 137 ? 5.861 57.482 32.309 1.00 14.69 136 HIS A CA 1
ATOM 1146 C C . HIS A 1 137 ? 6.857 56.735 33.210 1.00 14.14 136 HIS A C 1
ATOM 1147 O O . HIS A 1 137 ? 8.072 57.059 33.142 1.00 13.99 136 HIS A O 1
ATOM 1154 N N . TYR A 1 138 ? 6.377 55.824 34.050 1.00 13.13 137 TYR A N 1
ATOM 1155 C CA . TYR A 1 138 ? 7.196 55.001 34.971 1.00 13.19 137 TYR A CA 1
ATOM 1156 C C . TYR A 1 138 ? 8.426 54.474 34.222 1.00 13.01 137 TYR A C 1
ATOM 1157 O O . TYR A 1 138 ? 8.300 54.023 33.083 1.00 13.32 137 TYR A O 1
ATOM 1166 N N . VAL A 1 139 ? 9.606 54.591 34.828 1.00 12.10 138 VAL A N 1
ATOM 1167 C CA . VAL A 1 139 ? 10.812 53.914 34.303 1.00 12.63 138 VAL A CA 1
ATOM 1168 C C . VAL A 1 139 ? 10.888 52.585 35.039 1.00 12.38 138 VAL A C 1
ATOM 1169 O O . VAL A 1 139 ? 11.111 52.585 36.288 1.00 12.27 138 VAL A O 1
ATOM 1173 N N . MET A 1 140 ? 10.637 51.501 34.303 1.00 12.82 139 MET A N 1
ATOM 1174 C CA . MET A 1 140 ? 10.477 50.149 34.875 1.00 12.84 139 MET A CA 1
ATOM 1175 C C . MET A 1 140 ? 11.837 49.482 35.087 1.00 12.54 139 MET A C 1
ATOM 1176 O O . MET A 1 140 ? 11.889 48.490 35.838 1.00 12.02 139 MET A O 1
ATOM 1181 N N . CYS A 1 141 ? 12.894 49.980 34.441 1.00 12.78 140 CYS A N 1
ATOM 1182 C CA . CYS A 1 141 ? 14.214 49.321 34.457 1.00 12.52 140 CYS A CA 1
ATOM 1183 C C . CYS A 1 141 ? 15.252 50.254 33.852 1.00 12.73 140 CYS A C 1
ATOM 1184 O O . CYS A 1 141 ? 14.963 50.959 32.850 1.00 12.10 140 CYS A O 1
ATOM 1187 N N . ALA A 1 142 ? 16.430 50.263 34.449 1.00 12.74 141 ALA A N 1
ATOM 1188 C CA . ALA A 1 142 ? 17.616 50.912 33.881 1.00 12.65 141 ALA A CA 1
ATOM 1189 C C . ALA A 1 142 ? 18.843 50.080 34.245 1.00 12.49 141 ALA A C 1
ATOM 1190 O O . ALA A 1 142 ? 18.984 49.704 35.426 1.00 12.02 141 ALA A O 1
ATOM 1192 N N . GLN A 1 143 ? 19.687 49.784 33.246 1.00 12.13 142 GLN A N 1
ATOM 1193 C CA . GLN A 1 143 ? 20.888 48.946 33.423 1.00 12.99 142 GLN A CA 1
ATOM 1194 C C . GLN A 1 143 ? 22.096 49.635 32.794 1.00 12.70 142 GLN A C 1
ATOM 1195 O O . GLN A 1 143 ? 21.954 50.261 31.741 1.00 12.11 142 GLN A O 1
ATOM 1201 N N . PHE A 1 144 ? 23.240 49.481 33.431 1.00 12.88 143 PHE A N 1
ATOM 1202 C CA . PHE A 1 144 ? 24.572 49.808 32.887 1.00 14.00 143 PHE A CA 1
ATOM 1203 C C . PHE A 1 144 ? 24.989 48.774 31.843 1.00 15.76 143 PHE A C 1
ATOM 1204 O O . PHE A 1 144 ? 24.834 47.593 32.106 1.00 15.41 143 PHE A O 1
ATOM 1212 N N . HIS A 1 145 ? 25.600 49.227 30.744 1.00 15.90 144 HIS A N 1
ATOM 1213 C CA . HIS A 1 145 ? 26.365 48.374 29.805 1.00 17.16 144 HIS A CA 1
ATOM 1214 C C . HIS A 1 145 ? 27.581 47.815 30.543 1.00 18.29 144 HIS A C 1
ATOM 1215 O O . HIS A 1 145 ? 28.193 48.523 31.335 1.00 18.91 144 HIS A O 1
ATOM 1222 N N . PRO A 1 146 ? 27.962 46.529 30.351 1.00 20.10 145 PRO A N 1
ATOM 1223 C CA . PRO A 1 146 ? 29.073 45.946 31.107 1.00 20.18 145 PRO A CA 1
ATOM 1224 C C . PRO A 1 146 ? 30.473 46.500 30.754 1.00 20.62 145 PRO A C 1
ATOM 1225 O O . PRO A 1 146 ? 31.363 46.349 31.565 1.00 25.05 145 PRO A O 1
ATOM 1229 N N . THR A 1 147 ? 30.663 47.120 29.590 1.00 18.31 146 THR A N 1
ATOM 1230 C CA . THR A 1 147 ? 32.029 47.522 29.137 1.00 17.91 146 THR A CA 1
ATOM 1231 C C . THR A 1 147 ? 32.062 48.919 28.508 1.00 17.75 146 THR A C 1
ATOM 1232 O O . THR A 1 147 ? 33.181 49.385 28.260 1.00 16.92 146 THR A O 1
ATOM 1236 N N . GLU A 1 148 ? 30.912 49.549 28.238 1.00 18.30 147 GLU A N 1
ATOM 1237 C CA . GLU A 1 148 ? 30.836 50.901 27.619 1.00 17.81 147 GLU A CA 1
ATOM 1238 C C . GLU A 1 148 ? 30.063 51.826 28.551 1.00 16.70 147 GLU A C 1
ATOM 1239 O O . GLU A 1 148 ? 29.292 51.321 29.382 1.00 16.54 147 GLU A O 1
ATOM 1245 N N . ASP A 1 149 ? 30.223 53.132 28.375 1.00 15.66 148 ASP A N 1
ATOM 1246 C CA . ASP A 1 149 ? 29.580 54.158 29.223 1.00 15.50 148 ASP A CA 1
ATOM 1247 C C . ASP A 1 149 ? 28.177 54.411 28.665 1.00 15.34 148 ASP A C 1
ATOM 1248 O O . ASP A 1 149 ? 27.901 55.545 28.202 1.00 15.11 148 ASP A O 1
ATOM 1253 N N . LEU A 1 150 ? 27.333 53.377 28.684 1.00 14.92 149 LEU A N 1
ATOM 1254 C CA . LEU A 1 150 ? 25.938 53.440 28.188 1.00 14.32 149 LEU A CA 1
ATOM 1255 C C . LEU A 1 150 ? 24.993 52.935 29.274 1.00 13.79 149 LEU A C 1
ATOM 1256 O O . LEU A 1 150 ? 25.406 52.054 30.087 1.00 13.71 149 LEU A O 1
ATOM 1261 N N . VAL A 1 151 ? 23.766 53.427 29.232 1.00 12.51 150 VAL A N 1
ATOM 1262 C CA . VAL A 1 151 ? 22.624 52.955 30.048 1.00 12.85 150 VAL A CA 1
ATOM 1263 C C . VAL A 1 151 ? 21.496 52.588 29.085 1.00 11.94 150 VAL A C 1
ATOM 1264 O O . VAL A 1 151 ? 21.325 53.281 28.090 1.00 11.74 150 VAL A O 1
ATOM 1268 N N . VAL A 1 152 ? 20.742 51.546 29.405 1.00 11.43 151 VAL A N 1
ATOM 1269 C CA . VAL A 1 152 ? 19.491 51.216 28.687 1.00 11.54 151 VAL A CA 1
ATOM 1270 C C . VAL A 1 152 ? 18.355 51.270 29.698 1.00 12.42 151 VAL A C 1
ATOM 1271 O O . VAL A 1 152 ? 18.555 50.823 30.859 1.00 12.48 151 VAL A O 1
ATOM 1275 N N . SER A 1 153 ? 17.228 51.842 29.305 1.00 12.12 152 SER A N 1
ATOM 1276 C CA . SER A 1 153 ? 16.055 51.973 30.190 1.00 12.30 152 SER A CA 1
ATOM 1277 C C . SER A 1 153 ? 14.809 51.537 29.455 1.00 12.31 152 SER A C 1
ATOM 1278 O O . SER A 1 153 ? 14.753 51.709 28.236 1.00 12.44 152 SER A O 1
ATOM 1281 N N . ALA A 1 154 ? 13.859 51.008 30.210 1.00 11.59 153 ALA A N 1
ATOM 1282 C CA . ALA A 1 154 ? 12.534 50.582 29.720 1.00 11.63 153 ALA A CA 1
ATOM 1283 C C . ALA A 1 154 ? 11.484 51.363 30.496 1.00 11.33 153 ALA A C 1
ATOM 1284 O O . ALA A 1 154 ? 11.651 51.498 31.726 1.00 10.92 153 ALA A O 1
ATOM 1286 N N . SER A 1 155 ? 10.459 51.860 29.811 1.00 11.60 154 SER A N 1
ATOM 1287 C CA . SER A 1 155 ? 9.425 52.716 30.407 1.00 11.37 154 SER A CA 1
ATOM 1288 C C . SER A 1 155 ? 8.017 52.315 29.960 1.00 11.85 154 SER A C 1
ATOM 1289 O O . SER A 1 155 ? 7.829 51.848 28.787 1.00 11.69 154 SER A O 1
ATOM 1292 N N . LEU A 1 156 ? 7.023 52.569 30.817 1.00 11.71 155 LEU A N 1
ATOM 1293 C CA . LEU A 1 156 ? 5.599 52.421 30.419 1.00 12.36 155 LEU A CA 1
ATOM 1294 C C . LEU A 1 156 ? 5.211 53.424 29.308 1.00 13.19 155 LEU A C 1
ATOM 1295 O O . LEU A 1 156 ? 4.128 53.245 28.722 1.00 12.89 155 LEU A O 1
ATOM 1300 N N . ASP A 1 157 ? 6.072 54.400 28.973 1.00 13.54 156 ASP A N 1
ATOM 1301 C CA . ASP A 1 157 ? 5.868 55.332 27.830 1.00 14.11 156 ASP A CA 1
ATOM 1302 C C . ASP A 1 157 ? 6.052 54.586 26.485 1.00 14.01 156 ASP A C 1
ATOM 1303 O O . ASP A 1 157 ? 5.922 55.220 25.439 1.00 13.90 156 ASP A O 1
ATOM 1308 N N . GLN A 1 158 ? 6.341 53.285 26.519 1.00 14.39 157 GLN A N 1
ATOM 1309 C CA . GLN A 1 158 ? 6.362 52.362 25.346 1.00 15.06 157 GLN A CA 1
ATOM 1310 C C . GLN A 1 158 ? 7.739 52.396 24.670 1.00 14.26 157 GLN A C 1
ATOM 1311 O O . GLN A 1 158 ? 7.891 51.741 23.620 1.00 14.33 157 GLN A O 1
ATOM 1317 N N . THR A 1 159 ? 8.719 53.093 25.261 1.00 13.95 158 THR A N 1
ATOM 1318 C CA . THR A 1 159 ? 10.070 53.245 24.665 1.00 13.86 158 THR A CA 1
ATOM 1319 C C . THR A 1 159 ? 11.107 52.487 25.491 1.00 14.14 158 THR A C 1
ATOM 1320 O O . THR A 1 159 ? 10.917 52.281 26.727 1.00 12.64 158 THR A O 1
ATOM 1324 N N . VAL A 1 160 ? 12.156 52.079 24.794 1.00 13.57 159 VAL A N 1
ATOM 1325 C CA . VAL A 1 160 ? 13.471 51.720 25.365 1.00 13.94 159 VAL A CA 1
ATOM 1326 C C . VAL A 1 160 ? 14.423 52.844 24.962 1.00 14.08 159 VAL A C 1
ATOM 1327 O O . VAL A 1 160 ? 14.398 53.231 23.788 1.00 13.73 159 VAL A O 1
ATOM 1331 N N . ARG A 1 161 ? 15.194 53.380 25.903 1.00 14.75 160 ARG A N 1
ATOM 1332 C CA A ARG A 1 161 ? 16.169 54.468 25.627 0.50 15.23 160 ARG A CA 1
ATOM 1333 C CA B ARG A 1 161 ? 16.168 54.463 25.614 0.50 14.80 160 ARG A CA 1
ATOM 1334 C C . ARG A 1 161 ? 17.589 53.963 25.887 1.00 14.61 160 ARG A C 1
ATOM 1335 O O . ARG A 1 161 ? 17.778 53.160 26.825 1.00 14.90 160 ARG A O 1
ATOM 1350 N N . VAL A 1 162 ? 18.529 54.416 25.073 1.00 14.35 161 VAL A N 1
ATOM 1351 C CA . VAL A 1 162 ? 19.973 54.165 25.247 1.00 14.61 161 VAL A CA 1
ATOM 1352 C C . VAL A 1 162 ? 20.603 55.521 25.519 1.00 14.24 161 VAL A C 1
ATOM 1353 O O . VAL A 1 162 ? 20.391 56.450 24.712 1.00 14.49 161 VAL A O 1
ATOM 1357 N N . TRP A 1 163 ? 21.304 55.635 26.634 1.00 14.31 162 TRP A N 1
ATOM 1358 C CA . TRP A 1 163 ? 21.884 56.918 27.096 1.00 14.62 162 TRP A CA 1
ATOM 1359 C C . TRP A 1 163 ? 23.400 56.793 27.073 1.00 15.21 162 TRP A C 1
ATOM 1360 O O . TRP A 1 163 ? 23.911 55.770 27.532 1.00 15.00 162 TRP A O 1
ATOM 1371 N N . ASP A 1 164 ? 24.074 57.829 26.601 1.00 16.05 163 ASP A N 1
ATOM 1372 C CA . ASP A 1 164 ? 25.549 57.979 26.656 1.00 17.15 163 ASP A CA 1
ATOM 1373 C C . ASP A 1 164 ? 25.888 58.775 27.915 1.00 16.55 163 ASP A C 1
ATOM 1374 O O . ASP A 1 164 ? 25.516 59.957 27.966 1.00 17.89 163 ASP A O 1
ATOM 1379 N N . ILE A 1 165 ? 26.538 58.149 28.897 1.00 15.96 164 ILE A N 1
ATOM 1380 C CA . ILE A 1 165 ? 26.929 58.812 30.182 1.00 15.69 164 ILE A CA 1
ATOM 1381 C C . ILE A 1 165 ? 28.456 58.966 30.253 1.00 15.82 164 ILE A C 1
ATOM 1382 O O . ILE A 1 165 ? 28.997 59.077 31.365 1.00 15.44 164 ILE A O 1
ATOM 1387 N N . SER A 1 166 ? 29.130 59.019 29.102 1.00 15.81 165 SER A N 1
ATOM 1388 C CA . SER A 1 166 ? 30.600 59.193 29.042 1.00 15.90 165 SER A CA 1
ATOM 1389 C C . SER A 1 166 ? 30.963 60.573 29.623 1.00 15.53 165 SER A C 1
ATOM 1390 O O . SER A 1 166 ? 31.972 60.660 30.364 1.00 14.52 165 SER A O 1
ATOM 1393 N N . GLY A 1 167 ? 30.154 61.603 29.348 1.00 15.19 166 GLY A N 1
ATOM 1394 C CA . GLY A 1 167 ? 30.322 62.951 29.936 1.00 15.98 166 GLY A CA 1
ATOM 1395 C C . GLY A 1 167 ? 30.277 62.927 31.463 1.00 16.31 166 GLY A C 1
ATOM 1396 O O . GLY A 1 167 ? 31.145 63.562 32.116 1.00 16.15 166 GLY A O 1
ATOM 1397 N N . LEU A 1 168 ? 29.313 62.217 32.042 1.00 16.54 167 LEU A N 1
ATOM 1398 C CA . LEU A 1 168 ? 29.178 62.085 33.510 1.00 16.09 167 LEU A CA 1
ATOM 1399 C C . LEU A 1 168 ? 30.398 61.355 34.068 1.00 16.40 167 LEU A C 1
ATOM 1400 O O . LEU A 1 168 ? 30.871 61.739 35.136 1.00 15.61 167 LEU A O 1
ATOM 1405 N N . ARG A 1 169 ? 30.874 60.318 33.375 1.00 15.96 168 ARG A N 1
ATOM 1406 C CA . ARG A 1 169 ? 32.062 59.550 33.810 1.00 16.14 168 ARG A CA 1
ATOM 1407 C C . ARG A 1 169 ? 33.258 60.511 33.897 1.00 16.23 168 ARG A C 1
ATOM 1408 O O . ARG A 1 169 ? 33.938 60.514 34.937 1.00 16.38 168 ARG A O 1
ATOM 1416 N N . LYS A 1 170 ? 33.509 61.280 32.849 1.00 17.10 169 LYS A N 1
ATOM 1417 C CA . LYS A 1 170 ? 34.654 62.232 32.797 1.00 19.33 169 LYS A CA 1
ATOM 1418 C C . LYS A 1 170 ? 34.520 63.278 33.909 1.00 19.05 169 LYS A C 1
ATOM 1419 O O . LYS A 1 170 ? 35.518 63.554 34.584 1.00 19.04 169 LYS A O 1
ATOM 1425 N N . LYS A 1 171 ? 33.336 63.842 34.102 1.00 19.79 170 LYS A N 1
ATOM 1426 C CA . LYS A 1 171 ? 33.120 64.869 35.158 1.00 20.25 170 LYS A CA 1
ATOM 1427 C C . LYS A 1 171 ? 33.296 64.248 36.553 1.00 19.53 170 LYS A C 1
ATOM 1428 O O . LYS A 1 171 ? 34.088 64.790 37.362 1.00 18.46 170 LYS A O 1
ATOM 1434 N N . ASN A 1 172 ? 32.599 63.148 36.839 1.00 17.50 171 ASN A N 1
ATOM 1435 C CA . ASN A 1 172 ? 32.401 62.670 38.225 1.00 17.49 171 ASN A CA 1
ATOM 1436 C C . ASN A 1 172 ? 33.639 61.929 38.729 1.00 18.16 171 ASN A C 1
ATOM 1437 O O . ASN A 1 172 ? 33.854 61.958 39.930 1.00 17.72 171 ASN A O 1
ATOM 1442 N N . LEU A 1 173 ? 34.398 61.263 37.856 1.00 17.55 172 LEU A N 1
ATOM 1443 C CA . LEU A 1 173 ? 35.502 60.367 38.292 1.00 18.86 172 LEU A CA 1
ATOM 1444 C C . LEU A 1 173 ? 36.842 61.088 38.216 1.00 20.04 172 LEU A C 1
ATOM 1445 O O . LEU A 1 173 ? 37.817 60.521 38.712 1.00 18.99 172 LEU A O 1
ATOM 1450 N N . SER A 1 174 ? 36.885 62.269 37.608 1.00 23.19 173 SER A N 1
ATOM 1451 C CA . SER A 1 174 ? 38.098 63.122 37.529 1.00 26.85 173 SER A CA 1
ATOM 1452 C C . SER A 1 174 ? 38.509 63.542 38.935 1.00 27.03 173 SER A C 1
ATOM 1453 O O . SER A 1 174 ? 37.653 63.866 39.749 1.00 26.85 173 SER A O 1
ATOM 1456 N N . PRO A 1 175 ? 39.820 63.506 39.272 1.00 26.17 174 PRO A N 1
ATOM 1457 C CA . PRO A 1 175 ? 40.318 64.127 40.495 1.00 29.59 174 PRO A CA 1
ATOM 1458 C C . PRO A 1 175 ? 40.367 65.657 40.342 1.00 32.29 174 PRO A C 1
ATOM 1459 O O . PRO A 1 175 ? 39.916 66.301 41.268 1.00 38.97 174 PRO A O 1
ATOM 1463 N N . THR A 1 194 ? 26.424 67.535 27.385 1.00 43.38 193 THR A N 1
ATOM 1464 C CA . THR A 1 194 ? 25.722 67.254 28.665 1.00 41.56 193 THR A CA 1
ATOM 1465 C C . THR A 1 194 ? 26.305 65.973 29.292 1.00 40.63 193 THR A C 1
ATOM 1466 O O . THR A 1 194 ? 26.918 65.157 28.554 1.00 45.80 193 THR A O 1
ATOM 1468 N N . ASP A 1 195 ? 26.129 65.805 30.601 1.00 35.74 194 ASP A N 1
ATOM 1469 C CA . ASP A 1 195 ? 26.609 64.625 31.368 1.00 32.29 194 ASP A CA 1
ATOM 1470 C C . ASP A 1 195 ? 26.015 63.339 30.785 1.00 29.26 194 ASP A C 1
ATOM 1471 O O . ASP A 1 195 ? 26.758 62.340 30.657 1.00 27.02 194 ASP A O 1
ATOM 1476 N N . ALA A 1 196 ? 24.716 63.351 30.470 1.00 27.85 195 ALA A N 1
ATOM 1477 C CA . ALA A 1 196 ? 23.989 62.193 29.904 1.00 26.99 195 ALA A CA 1
ATOM 1478 C C . ALA A 1 196 ? 23.201 62.649 28.677 1.00 28.55 195 ALA A C 1
ATOM 1479 O O . ALA A 1 196 ? 22.424 63.618 28.795 1.00 31.89 195 ALA A O 1
ATOM 1481 N N . VAL A 1 197 ? 23.445 61.998 27.541 1.00 26.24 196 VAL A N 1
ATOM 1482 C CA . VAL A 1 197 ? 22.797 62.278 26.231 1.00 26.69 196 VAL A CA 1
ATOM 1483 C C . VAL A 1 197 ? 21.984 61.046 25.858 1.00 23.85 196 VAL A C 1
ATOM 1484 O O . VAL A 1 197 ? 22.542 59.936 25.905 1.00 20.75 196 VAL A O 1
ATOM 1488 N N . VAL A 1 198 ? 20.740 61.231 25.443 1.00 24.28 197 VAL A N 1
ATOM 1489 C CA . VAL A 1 198 ? 19.972 60.135 24.795 1.00 23.62 197 VAL A CA 1
ATOM 1490 C C . VAL A 1 198 ? 20.582 59.891 23.412 1.00 23.15 197 VAL A C 1
ATOM 1491 O O . VAL A 1 198 ? 20.565 60.815 22.596 1.00 23.32 197 VAL A O 1
ATOM 1495 N N . LYS A 1 199 ? 21.079 58.672 23.179 1.00 20.79 198 LYS A N 1
ATOM 1496 C CA . LYS A 1 199 ? 21.706 58.235 21.914 1.00 21.29 198 LYS A CA 1
ATOM 1497 C C . LYS A 1 199 ? 20.627 57.621 21.006 1.00 20.30 198 LYS A C 1
ATOM 1498 O O . LYS A 1 199 ? 20.672 57.871 19.785 1.00 19.47 198 LYS A O 1
ATOM 1504 N N . HIS A 1 200 ? 19.697 56.836 21.568 1.00 18.27 199 HIS A N 1
ATOM 1505 C CA . HIS A 1 200 ? 18.613 56.169 20.792 1.00 18.35 199 HIS A CA 1
ATOM 1506 C C . HIS A 1 200 ? 17.327 56.126 21.590 1.00 17.83 199 HIS A C 1
ATOM 1507 O O . HIS A 1 200 ? 17.390 55.853 22.804 1.00 16.94 199 HIS A O 1
ATOM 1514 N N . VAL A 1 201 ? 16.213 56.396 20.907 1.00 17.49 200 VAL A N 1
ATOM 1515 C CA . VAL A 1 201 ? 14.836 56.116 21.387 1.00 18.25 200 VAL A CA 1
ATOM 1516 C C . VAL A 1 201 ? 14.309 54.950 20.549 1.00 18.65 200 VAL A C 1
ATOM 1517 O O . VAL A 1 201 ? 14.122 55.147 19.333 1.00 19.38 200 VAL A O 1
ATOM 1521 N N . LEU A 1 202 ? 14.182 53.765 21.155 1.00 18.78 201 LEU A N 1
ATOM 1522 C CA . LEU A 1 202 ? 13.749 52.521 20.473 1.00 19.08 201 LEU A CA 1
ATOM 1523 C C . LEU A 1 202 ? 12.224 52.433 20.553 1.00 19.09 201 LEU A C 1
ATOM 1524 O O . LEU A 1 202 ? 11.692 52.238 21.651 1.00 16.49 201 LEU A O 1
ATOM 1529 N N . GLU A 1 203 ? 11.565 52.629 19.418 1.00 19.55 202 GLU A N 1
ATOM 1530 C CA . GLU A 1 203 ? 10.091 52.566 19.260 1.00 21.23 202 GLU A CA 1
ATOM 1531 C C . GLU A 1 203 ? 9.750 51.246 18.569 1.00 19.04 202 GLU A C 1
ATOM 1532 O O . GLU A 1 203 ? 10.472 50.872 17.605 1.00 18.55 202 GLU A O 1
ATOM 1538 N N . GLY A 1 204 ? 8.694 50.580 19.019 1.00 17.04 203 GLY A N 1
ATOM 1539 C CA . GLY A 1 204 ? 8.211 49.340 18.384 1.00 16.98 203 GLY A CA 1
ATOM 1540 C C . GLY A 1 204 ? 7.230 48.606 19.265 1.00 16.27 203 GLY A C 1
ATOM 1541 O O . GLY A 1 204 ? 6.225 48.144 18.750 1.00 15.76 203 GLY A O 1
ATOM 1542 N N . HIS A 1 205 ? 7.499 48.510 20.567 1.00 15.79 204 HIS A N 1
ATOM 1543 C CA . HIS A 1 205 ? 6.494 48.022 21.547 1.00 15.27 204 HIS A CA 1
ATOM 1544 C C . HIS A 1 205 ? 5.275 48.957 21.471 1.00 16.80 204 HIS A C 1
ATOM 1545 O O . HIS A 1 205 ? 5.467 50.187 21.394 1.00 17.65 204 HIS A O 1
ATOM 1552 N N . ASP A 1 206 ? 4.064 48.429 21.460 1.00 18.50 205 ASP A N 1
ATOM 1553 C CA . ASP A 1 206 ? 2.874 49.328 21.376 1.00 20.57 205 ASP A CA 1
ATOM 1554 C C . ASP A 1 206 ? 2.148 49.338 22.728 1.00 18.36 205 ASP A C 1
ATOM 1555 O O . ASP A 1 206 ? 0.974 49.746 22.760 1.00 17.24 205 ASP A O 1
ATOM 1560 N N . ARG A 1 207 ? 2.825 48.881 23.787 1.00 16.78 206 ARG A N 1
ATOM 1561 C CA . ARG A 1 207 ? 2.365 48.967 25.192 1.00 16.46 206 ARG A CA 1
ATOM 1562 C C . ARG A 1 207 ? 3.581 49.252 26.078 1.00 14.84 206 ARG A C 1
ATOM 1563 O O . ARG A 1 207 ? 4.700 49.274 25.560 1.00 14.19 206 ARG A O 1
ATOM 1571 N N . GLY A 1 208 ? 3.352 49.442 27.369 1.00 14.14 207 GLY A N 1
ATOM 1572 C CA . GLY A 1 208 ? 4.409 49.708 28.351 1.00 13.74 207 GLY A CA 1
ATOM 1573 C C . GLY A 1 208 ? 5.492 48.658 28.330 1.00 13.21 207 GLY A C 1
ATOM 1574 O O . GLY A 1 208 ? 5.153 47.463 28.228 1.00 13.55 207 GLY A O 1
ATOM 1575 N N . VAL A 1 209 ? 6.754 49.096 28.481 1.00 12.62 208 VAL A N 1
ATOM 1576 C CA . VAL A 1 209 ? 7.954 48.222 28.495 1.00 12.89 208 VAL A CA 1
ATOM 1577 C C . VAL A 1 209 ? 8.396 48.014 29.955 1.00 12.73 208 VAL A C 1
ATOM 1578 O O . VAL A 1 209 ? 8.544 49.016 30.703 1.00 14.11 208 VAL A O 1
ATOM 1582 N N . ASN A 1 210 ? 8.586 46.758 30.360 1.00 12.75 209 ASN A N 1
ATOM 1583 C CA . ASN A 1 210 ? 8.805 46.387 31.782 1.00 12.70 209 ASN A CA 1
ATOM 1584 C C . ASN A 1 210 ? 10.294 46.170 32.070 1.00 12.76 209 ASN A C 1
ATOM 1585 O O . ASN A 1 210 ? 10.668 46.179 33.245 1.00 12.29 209 ASN A O 1
ATOM 1590 N N . TRP A 1 211 ? 11.110 45.930 31.044 1.00 12.70 210 TRP A N 1
ATOM 1591 C CA . TRP A 1 211 ? 12.488 45.429 31.229 1.00 12.87 210 TRP A CA 1
ATOM 1592 C C . TRP A 1 211 ? 13.277 45.639 29.953 1.00 13.00 210 TRP A C 1
ATOM 1593 O O . TRP A 1 211 ? 12.707 45.467 28.865 1.00 13.28 210 TRP A O 1
ATOM 1604 N N . ALA A 1 212 ? 14.542 46.004 30.098 1.00 13.65 211 ALA A N 1
ATOM 1605 C CA . ALA A 1 212 ? 15.520 46.018 28.992 1.00 12.82 211 ALA A CA 1
ATOM 1606 C C . ALA A 1 212 ? 16.886 45.649 29.546 1.00 13.65 211 ALA A C 1
ATOM 1607 O O . ALA A 1 212 ? 17.174 45.969 30.711 1.00 12.24 211 ALA A O 1
ATOM 1609 N N . ALA A 1 213 ? 17.697 44.983 28.741 1.00 13.95 212 ALA A N 1
ATOM 1610 C CA . ALA A 1 213 ? 19.045 44.551 29.154 1.00 14.07 212 ALA A CA 1
ATOM 1611 C C . ALA A 1 213 ? 19.971 44.524 27.944 1.00 14.95 212 ALA A C 1
ATOM 1612 O O . ALA A 1 213 ? 19.505 44.264 26.804 1.00 14.32 212 ALA A O 1
ATOM 1614 N N . PHE A 1 214 ? 21.250 44.755 28.189 1.00 16.15 213 PHE A N 1
ATOM 1615 C CA . PHE A 1 214 ? 22.302 44.662 27.158 1.00 16.92 213 PHE A CA 1
ATOM 1616 C C . PHE A 1 214 ? 22.773 43.219 27.065 1.00 17.57 213 PHE A C 1
ATOM 1617 O O . PHE A 1 214 ? 22.805 42.534 28.096 1.00 16.82 213 PHE A O 1
ATOM 1625 N N . HIS A 1 215 ? 23.154 42.803 25.859 1.00 18.70 214 HIS A N 1
ATOM 1626 C CA . HIS A 1 215 ? 23.966 41.587 25.621 1.00 21.60 214 HIS A CA 1
ATOM 1627 C C . HIS A 1 215 ? 25.348 41.839 26.220 1.00 23.57 214 HIS A C 1
ATOM 1628 O O . HIS A 1 215 ? 25.855 42.964 26.144 1.00 24.85 214 HIS A O 1
ATOM 1635 N N . PRO A 1 216 ? 25.989 40.831 26.853 1.00 26.04 215 PRO A N 1
ATOM 1636 C CA . PRO A 1 216 ? 27.329 41.019 27.417 1.00 27.89 215 PRO A CA 1
ATOM 1637 C C . PRO A 1 216 ? 28.448 41.430 26.440 1.00 28.14 215 PRO A C 1
ATOM 1638 O O . PRO A 1 216 ? 29.397 42.032 26.919 1.00 29.54 215 PRO A O 1
ATOM 1642 N N . THR A 1 217 ? 28.342 41.109 25.135 1.00 27.11 216 THR A N 1
ATOM 1643 C CA . THR A 1 217 ? 29.457 41.233 24.147 1.00 26.05 216 THR A CA 1
ATOM 1644 C C . THR A 1 217 ? 29.019 41.892 22.833 1.00 24.84 216 THR A C 1
ATOM 1645 O O . THR A 1 217 ? 29.839 42.650 22.279 1.00 27.55 216 THR A O 1
ATOM 1649 N N . MET A 1 218 ? 27.796 41.635 22.342 1.00 23.34 217 MET A N 1
ATOM 1650 C CA A MET A 1 218 ? 27.274 42.151 21.042 0.50 22.61 217 MET A CA 1
ATOM 1651 C CA B MET A 1 218 ? 27.325 42.185 21.038 0.50 23.28 217 MET A CA 1
ATOM 1652 C C . MET A 1 218 ? 26.507 43.452 21.274 1.00 21.24 217 MET A C 1
ATOM 1653 O O . MET A 1 218 ? 26.017 43.684 22.371 1.00 21.47 217 MET A O 1
ATOM 1662 N N . PRO A 1 219 ? 26.364 44.335 20.257 1.00 20.51 218 PRO A N 1
ATOM 1663 C CA . PRO A 1 219 ? 25.601 45.573 20.427 1.00 19.63 218 PRO A CA 1
ATOM 1664 C C . PRO A 1 219 ? 24.095 45.275 20.318 1.00 18.98 218 PRO A C 1
ATOM 1665 O O . PRO A 1 219 ? 23.447 45.832 19.464 1.00 19.39 218 PRO A O 1
ATOM 1669 N N . LEU A 1 220 ? 23.596 44.394 21.195 1.00 18.24 219 LEU A N 1
ATOM 1670 C CA . LEU A 1 220 ? 22.186 43.949 21.230 1.00 18.45 219 LEU A CA 1
ATOM 1671 C C . LEU A 1 220 ? 21.524 44.375 22.538 1.00 18.28 219 LEU A C 1
ATOM 1672 O O . LEU A 1 220 ? 22.193 44.387 23.582 1.00 19.29 219 LEU A O 1
ATOM 1677 N N . ILE A 1 221 ? 20.236 44.664 22.466 1.00 16.59 220 ILE A N 1
ATOM 1678 C CA . ILE A 1 221 ? 19.348 44.857 23.644 1.00 15.49 220 ILE A CA 1
ATOM 1679 C C . ILE A 1 221 ? 18.171 43.895 23.530 1.00 14.74 220 ILE A C 1
ATOM 1680 O O . ILE A 1 221 ? 17.688 43.714 22.411 1.00 14.26 220 ILE A O 1
ATOM 1685 N N . VAL A 1 222 ? 17.736 43.341 24.662 1.00 14.21 221 VAL A N 1
ATOM 1686 C CA . VAL A 1 222 ? 16.482 42.555 24.804 1.00 14.20 221 VAL A CA 1
ATOM 1687 C C . VAL A 1 222 ? 15.532 43.356 25.693 1.00 14.35 221 VAL A C 1
ATOM 1688 O O . VAL A 1 222 ? 15.987 43.927 26.705 1.00 14.00 221 VAL A O 1
ATOM 1692 N N . SER A 1 223 ? 14.251 43.379 25.343 1.00 13.61 222 SER A N 1
ATOM 1693 C CA . SER A 1 223 ? 13.198 44.067 26.121 1.00 13.41 222 SER A CA 1
ATOM 1694 C C . SER A 1 223 ? 11.954 43.196 26.168 1.00 12.99 222 SER A C 1
ATOM 1695 O O . SER A 1 223 ? 11.774 42.373 25.273 1.00 12.53 222 SER A O 1
ATOM 1698 N N . GLY A 1 224 ? 11.135 43.385 27.207 1.00 12.89 223 GLY A N 1
ATOM 1699 C CA . GLY A 1 224 ? 9.857 42.690 27.403 1.00 12.84 223 GLY A CA 1
ATOM 1700 C C . GLY A 1 224 ? 8.801 43.681 27.835 1.00 13.14 223 GLY A C 1
ATOM 1701 O O . GLY A 1 224 ? 9.125 44.574 28.652 1.00 12.88 223 GLY A O 1
ATOM 1702 N N . ALA A 1 225 ? 7.579 43.540 27.313 1.00 12.65 224 ALA A N 1
ATOM 1703 C CA . ALA A 1 225 ? 6.545 44.591 27.407 1.00 12.16 224 ALA A CA 1
ATOM 1704 C C . ALA A 1 225 ? 5.157 43.991 27.627 1.00 12.23 224 ALA A C 1
ATOM 1705 O O . ALA A 1 225 ? 4.983 42.744 27.555 1.00 11.91 224 ALA A O 1
ATOM 1707 N N . ASP A 1 226 ? 4.199 44.871 27.897 1.00 12.34 225 ASP A N 1
ATOM 1708 C CA . ASP A 1 226 ? 2.776 44.518 28.091 1.00 13.38 225 ASP A CA 1
ATOM 1709 C C . ASP A 1 226 ? 2.127 44.142 26.753 1.00 13.72 225 ASP A C 1
ATOM 1710 O O . ASP A 1 226 ? 0.947 43.804 26.786 1.00 14.20 225 ASP A O 1
ATOM 1715 N N . ASP A 1 227 ? 2.845 44.226 25.631 1.00 13.80 226 ASP A N 1
ATOM 1716 C CA . ASP A 1 227 ? 2.361 43.707 24.320 1.00 15.47 226 ASP A CA 1
ATOM 1717 C C . ASP A 1 227 ? 2.644 42.203 24.217 1.00 15.88 226 ASP A C 1
ATOM 1718 O O . ASP A 1 227 ? 2.374 41.643 23.155 1.00 15.93 226 ASP A O 1
ATOM 1723 N N . ARG A 1 228 ? 3.221 41.620 25.268 1.00 16.37 227 ARG A N 1
ATOM 1724 C CA . ARG A 1 228 ? 3.473 40.167 25.440 1.00 17.22 227 ARG A CA 1
ATOM 1725 C C . ARG A 1 228 ? 4.643 39.750 24.543 1.00 16.77 227 ARG A C 1
ATOM 1726 O O . ARG A 1 228 ? 4.814 38.542 24.358 1.00 16.49 227 ARG A O 1
ATOM 1734 N N . GLN A 1 229 ? 5.446 40.716 24.081 1.00 17.08 228 GLN A N 1
ATOM 1735 C CA A GLN A 1 229 ? 6.571 40.526 23.123 0.50 17.65 228 GLN A CA 1
ATOM 1736 C CA B GLN A 1 229 ? 6.563 40.431 23.157 0.50 17.34 228 GLN A CA 1
ATOM 1737 C C . GLN A 1 229 ? 7.914 40.631 23.851 1.00 17.10 228 GLN A C 1
ATOM 1738 O O . GLN A 1 229 ? 8.033 41.499 24.731 1.00 16.15 228 GLN A O 1
ATOM 1749 N N . VAL A 1 230 ? 8.859 39.781 23.470 1.00 15.98 229 VAL A N 1
ATOM 1750 C CA . VAL A 1 230 ? 10.305 39.922 23.747 1.00 15.09 229 VAL A CA 1
ATOM 1751 C C . VAL A 1 230 ? 10.911 40.438 22.451 1.00 14.87 229 VAL A C 1
ATOM 1752 O O . VAL A 1 230 ? 10.780 39.746 21.414 1.00 14.36 229 VAL A O 1
ATOM 1756 N N . LYS A 1 231 ? 11.480 41.631 22.478 1.00 14.38 230 LYS A N 1
ATOM 1757 C CA . LYS A 1 231 ? 12.074 42.269 21.279 1.00 14.15 230 LYS A CA 1
ATOM 1758 C C . LYS A 1 231 ? 13.593 42.290 21.435 1.00 14.64 230 LYS A C 1
ATOM 1759 O O . LYS A 1 231 ? 14.082 42.454 22.570 1.00 13.33 230 LYS A O 1
ATOM 1765 N N . ILE A 1 232 ? 14.303 42.054 20.331 1.00 15.29 231 ILE A N 1
ATOM 1766 C CA . ILE A 1 232 ? 15.783 42.166 20.242 1.00 15.91 231 ILE A CA 1
ATOM 1767 C C . ILE A 1 232 ? 16.084 43.352 19.325 1.00 16.17 231 ILE A C 1
ATOM 1768 O O . ILE A 1 232 ? 15.460 43.457 18.240 1.00 15.65 231 ILE A O 1
ATOM 1773 N N . TRP A 1 233 ? 17.005 44.213 19.755 1.00 16.51 232 TRP A N 1
ATOM 1774 C CA . TRP A 1 233 ? 17.388 45.459 19.058 1.00 17.02 232 TRP A CA 1
ATOM 1775 C C . TRP A 1 233 ? 18.888 45.422 18.799 1.00 17.99 232 TRP A C 1
ATOM 1776 O O . TRP A 1 233 ? 19.609 44.889 19.662 1.00 17.44 232 TRP A O 1
ATOM 1787 N N . ARG A 1 234 ? 19.331 46.016 17.692 1.00 18.58 233 ARG A N 1
ATOM 1788 C CA . ARG A 1 234 ? 20.763 46.194 17.365 1.00 20.28 233 ARG A CA 1
ATOM 1789 C C . ARG A 1 234 ? 21.066 47.695 17.304 1.00 19.64 233 ARG A C 1
ATOM 1790 O O . ARG A 1 234 ? 20.238 48.446 16.793 1.00 19.18 233 ARG A O 1
ATOM 1798 N N . MET A 1 235 ? 22.227 48.114 17.792 1.00 20.85 234 MET A N 1
ATOM 1799 C CA . MET A 1 235 ? 22.720 49.507 17.598 1.00 23.04 234 MET A CA 1
ATOM 1800 C C . MET A 1 235 ? 24.029 49.468 16.811 1.00 23.29 234 MET A C 1
ATOM 1801 O O . MET A 1 235 ? 24.792 48.488 16.946 1.00 20.85 234 MET A O 1
ATOM 1806 N N . ASN A 1 236 ? 24.236 50.475 15.967 1.00 25.21 235 ASN A N 1
ATOM 1807 C CA . ASN A 1 236 ? 25.538 50.716 15.302 1.00 25.62 235 ASN A CA 1
ATOM 1808 C C . ASN A 1 236 ? 25.962 52.137 15.700 1.00 28.92 235 ASN A C 1
ATOM 1809 O O . ASN A 1 236 ? 25.339 52.700 16.639 1.00 30.42 235 ASN A O 1
ATOM 1814 N N . GLU A 1 237 ? 26.964 52.697 15.033 1.00 28.34 236 GLU A N 1
ATOM 1815 C CA . GLU A 1 237 ? 27.564 54.004 15.411 1.00 29.69 236 GLU A CA 1
ATOM 1816 C C . GLU A 1 237 ? 26.500 55.107 15.296 1.00 30.85 236 GLU A C 1
ATOM 1817 O O . GLU A 1 237 ? 26.640 56.116 16.003 1.00 35.10 236 GLU A O 1
ATOM 1823 N N . SER A 1 238 ? 25.480 54.919 14.441 1.00 29.33 237 SER A N 1
ATOM 1824 C CA . SER A 1 238 ? 24.537 55.982 13.988 1.00 29.94 237 SER A CA 1
ATOM 1825 C C . SER A 1 238 ? 23.113 55.735 14.501 1.00 28.74 237 SER A C 1
ATOM 1826 O O . SER A 1 238 ? 22.437 56.721 14.859 1.00 30.11 237 SER A O 1
ATOM 1829 N N . LYS A 1 239 ? 22.653 54.484 14.465 1.00 26.08 238 LYS A N 1
ATOM 1830 C CA . LYS A 1 239 ? 21.221 54.136 14.594 1.00 27.03 238 LYS A CA 1
ATOM 1831 C C . LYS A 1 239 ? 21.064 52.887 15.457 1.00 23.94 238 LYS A C 1
ATOM 1832 O O . LYS A 1 239 ? 22.053 52.203 15.715 1.00 23.38 238 LYS A O 1
ATOM 1838 N N . ALA A 1 240 ? 19.846 52.640 15.899 1.00 23.31 239 ALA A N 1
ATOM 1839 C CA . ALA A 1 240 ? 19.426 51.383 16.544 1.00 22.03 239 ALA A CA 1
ATOM 1840 C C . ALA A 1 240 ? 18.073 51.000 15.965 1.00 21.02 239 ALA A C 1
ATOM 1841 O O . ALA A 1 240 ? 17.308 51.916 15.559 1.00 21.73 239 ALA A O 1
ATOM 1843 N N . TRP A 1 241 ? 17.829 49.703 15.853 1.00 20.59 240 TRP A N 1
ATOM 1844 C CA . TRP A 1 241 ? 16.651 49.151 15.156 1.00 19.31 240 TRP A CA 1
ATOM 1845 C C . TRP A 1 241 ? 16.309 47.778 15.718 1.00 17.75 240 TRP A C 1
ATOM 1846 O O . TRP A 1 241 ? 17.194 47.091 16.233 1.00 16.67 240 TRP A O 1
ATOM 1857 N N . GLU A 1 242 ? 15.042 47.408 15.598 1.00 17.28 241 GLU A N 1
ATOM 1858 C CA . GLU A 1 242 ? 14.504 46.094 15.999 1.00 17.33 241 GLU A CA 1
ATOM 1859 C C . GLU A 1 242 ? 14.961 45.034 14.985 1.00 17.56 241 GLU A C 1
ATOM 1860 O O . GLU A 1 242 ? 14.809 45.283 13.772 1.00 17.71 241 GLU A O 1
ATOM 1866 N N . VAL A 1 243 ? 15.494 43.911 15.460 1.00 17.83 242 VAL A N 1
ATOM 1867 C CA . VAL A 1 243 ? 15.989 42.794 14.598 1.00 19.33 242 VAL A CA 1
ATOM 1868 C C . VAL A 1 243 ? 15.183 41.510 14.854 1.00 20.69 242 VAL A C 1
ATOM 1869 O O . VAL A 1 243 ? 15.318 40.577 14.054 1.00 20.21 242 VAL A O 1
ATOM 1873 N N . ASP A 1 244 ? 14.375 41.430 15.909 1.00 21.17 243 ASP A N 1
ATOM 1874 C CA . ASP A 1 244 ? 13.527 40.228 16.116 1.00 21.94 243 ASP A CA 1
ATOM 1875 C C . ASP A 1 244 ? 12.458 40.501 17.170 1.00 22.23 243 ASP A C 1
ATOM 1876 O O . ASP A 1 244 ? 12.643 41.406 17.994 1.00 20.24 243 ASP A O 1
ATOM 1881 N N . THR A 1 245 ? 11.365 39.750 17.095 1.00 23.21 244 THR A N 1
ATOM 1882 C CA . THR A 1 245 ? 10.249 39.778 18.070 1.00 25.54 244 THR A CA 1
ATOM 1883 C C . THR A 1 245 ? 9.826 38.346 18.359 1.00 25.33 244 THR A C 1
ATOM 1884 O O . THR A 1 245 ? 9.463 37.655 17.393 1.00 26.15 244 THR A O 1
ATOM 1888 N N . CYS A 1 246 ? 9.913 37.922 19.619 1.00 24.20 245 CYS A N 1
ATOM 1889 C CA . CYS A 1 246 ? 9.566 36.558 20.078 1.00 24.83 245 CYS A CA 1
ATOM 1890 C C . CYS A 1 246 ? 8.153 36.579 20.658 1.00 23.15 245 CYS A C 1
ATOM 1891 O O . CYS A 1 246 ? 7.930 37.291 21.657 1.00 19.32 245 CYS A O 1
ATOM 1894 N N . ARG A 1 247 ? 7.238 35.867 20.002 1.00 22.46 246 ARG A N 1
ATOM 1895 C CA . ARG A 1 247 ? 5.818 35.733 20.392 1.00 23.46 246 ARG A CA 1
ATOM 1896 C C . ARG A 1 247 ? 5.619 34.388 21.075 1.00 21.88 246 ARG A C 1
ATOM 1897 O O . ARG A 1 247 ? 6.202 33.411 20.600 1.00 19.62 246 ARG A O 1
ATOM 1905 N N . GLY A 1 248 ? 4.766 34.343 22.097 1.00 19.92 247 GLY A N 1
ATOM 1906 C CA . GLY A 1 248 ? 4.368 33.099 22.779 1.00 19.77 247 GLY A CA 1
ATOM 1907 C C . GLY A 1 248 ? 3.815 33.364 24.170 1.00 18.60 247 GLY A C 1
ATOM 1908 O O . GLY A 1 248 ? 2.910 32.652 24.581 1.00 17.92 247 GLY A O 1
ATOM 1909 N N . HIS A 1 249 ? 4.371 34.325 24.906 1.00 17.26 248 HIS A N 1
ATOM 1910 C CA . HIS A 1 249 ? 3.794 34.749 26.205 1.00 15.94 248 HIS A CA 1
ATOM 1911 C C . HIS A 1 249 ? 2.358 35.219 25.955 1.00 16.44 248 HIS A C 1
ATOM 1912 O O . HIS A 1 249 ? 2.112 35.859 24.913 1.00 17.47 248 HIS A O 1
ATOM 1919 N N . TYR A 1 250 ? 1.431 34.915 26.844 1.00 16.64 249 TYR A N 1
ATOM 1920 C CA . TYR A 1 250 ? 0.027 35.357 26.673 1.00 18.41 249 TYR A CA 1
ATOM 1921 C C . TYR A 1 250 ? -0.375 36.342 27.772 1.00 17.86 249 TYR A C 1
ATOM 1922 O O . TYR A 1 250 ? -1.584 36.634 27.890 1.00 17.56 249 TYR A O 1
ATOM 1931 N N . ASN A 1 251 ? 0.593 36.895 28.510 1.00 16.81 250 ASN A N 1
ATOM 1932 C CA . ASN A 1 251 ? 0.353 38.065 29.391 1.00 16.23 250 ASN A CA 1
ATOM 1933 C C . ASN A 1 251 ? 1.637 3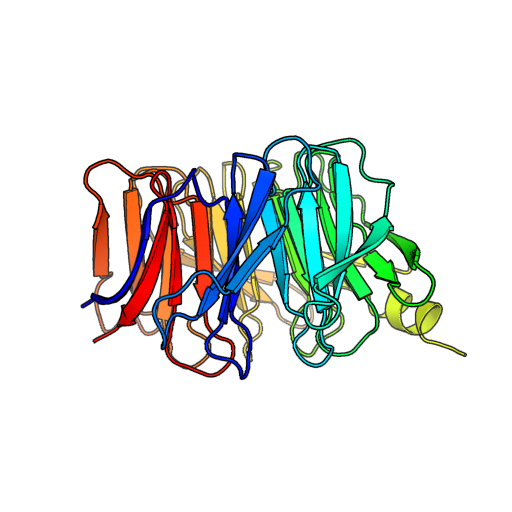8.892 29.440 1.00 14.69 250 ASN A C 1
ATOM 1934 O O . ASN A 1 251 ? 2.592 38.535 28.726 1.00 13.63 250 ASN A O 1
ATOM 1939 N N . ASN A 1 252 ? 1.644 39.963 30.229 1.00 14.12 251 ASN A N 1
ATOM 1940 C CA . ASN A 1 252 ? 2.759 40.942 30.290 1.00 13.96 251 ASN A CA 1
ATOM 1941 C C . ASN A 1 252 ? 4.071 40.207 30.525 1.00 13.76 251 ASN A C 1
ATOM 1942 O O . ASN A 1 252 ? 4.091 39.313 31.373 1.00 13.72 251 ASN A O 1
ATOM 1947 N N . VAL A 1 253 ? 5.110 40.568 29.774 1.00 13.90 252 VAL A N 1
ATOM 1948 C CA . VAL A 1 253 ? 6.499 40.082 30.001 1.00 13.50 252 VAL A CA 1
ATOM 1949 C C . VAL A 1 253 ? 7.121 40.958 31.089 1.00 13.14 252 VAL A C 1
ATOM 1950 O O . VAL A 1 253 ? 7.253 42.192 30.876 1.00 12.80 252 VAL A O 1
ATOM 1954 N N . SER A 1 254 ? 7.507 40.331 32.197 1.00 12.72 253 SER A N 1
ATOM 1955 C CA . SER A 1 254 ? 8.036 40.968 33.426 1.00 12.69 253 SER A CA 1
ATOM 1956 C C . SER A 1 254 ? 9.525 41.252 33.273 1.00 12.77 253 SER A C 1
ATOM 1957 O O . SER A 1 254 ? 9.993 42.282 33.756 1.00 12.09 253 SER A O 1
ATOM 1960 N N . CYS A 1 255 ? 10.247 40.327 32.658 1.00 13.16 254 CYS A N 1
ATOM 1961 C CA . CYS A 1 255 ? 11.723 40.301 32.683 1.00 13.65 254 CYS A CA 1
ATOM 1962 C C . CYS A 1 255 ? 12.261 39.463 31.518 1.00 14.07 254 CYS A C 1
ATOM 1963 O O . CYS A 1 255 ? 11.595 38.505 31.088 1.00 14.54 254 CYS A O 1
ATOM 1966 N N . ALA A 1 256 ? 13.440 39.828 31.047 1.00 15.45 255 ALA A N 1
ATOM 1967 C CA . ALA A 1 256 ? 14.176 39.124 29.977 1.00 16.00 255 ALA A CA 1
ATOM 1968 C C . ALA A 1 256 ? 15.673 39.349 30.174 1.00 16.49 255 ALA A C 1
ATOM 1969 O O . ALA A 1 256 ? 16.085 40.447 30.609 1.00 16.95 255 ALA A O 1
ATOM 1971 N N . VAL A 1 257 ? 16.454 38.309 29.927 1.00 16.23 256 VAL A N 1
ATOM 1972 C CA . VAL A 1 257 ? 17.924 38.346 30.088 1.00 16.82 256 VAL A CA 1
ATOM 1973 C C . VAL A 1 257 ? 18.521 37.548 28.932 1.00 16.77 256 VAL A C 1
ATOM 1974 O O . VAL A 1 257 ? 17.900 36.553 28.490 1.00 15.99 256 VAL A O 1
ATOM 1978 N N . PHE A 1 258 ? 19.643 38.021 28.410 1.00 17.63 257 PHE A N 1
ATOM 1979 C CA . PHE A 1 258 ? 20.499 37.240 27.496 1.00 18.68 257 PHE A CA 1
ATOM 1980 C C . PHE A 1 258 ? 21.190 36.191 28.347 1.00 20.16 257 PHE A C 1
ATOM 1981 O O . PHE A 1 258 ? 21.765 36.571 29.386 1.00 20.89 257 PHE A O 1
ATOM 1989 N N . HIS A 1 259 ? 21.099 34.927 27.956 1.00 21.48 258 HIS A N 1
ATOM 1990 C CA . HIS A 1 259 ? 22.002 33.864 28.467 1.00 23.70 258 HIS A CA 1
ATOM 1991 C C . HIS A 1 259 ? 23.423 34.401 28.319 1.00 25.16 258 HIS A C 1
ATOM 1992 O O . HIS A 1 259 ? 23.828 34.740 27.212 1.00 26.70 258 HIS A O 1
ATOM 1999 N N . PRO A 1 260 ? 24.213 34.554 29.405 1.00 26.62 259 PRO A N 1
ATOM 2000 C CA . PRO A 1 260 ? 25.509 35.232 29.306 1.00 28.12 259 PRO A CA 1
ATOM 2001 C C . PRO A 1 260 ? 26.551 34.580 28.377 1.00 29.90 259 PRO A C 1
ATOM 2002 O O . PRO A 1 260 ? 27.462 35.295 27.962 1.00 30.20 259 PRO A O 1
ATOM 2006 N N . ARG A 1 261 ? 26.396 33.287 28.068 1.00 29.80 260 ARG A N 1
ATOM 2007 C CA . ARG A 1 261 ? 27.453 32.442 27.451 1.00 31.09 260 ARG A CA 1
ATOM 2008 C C . ARG A 1 261 ? 26.891 31.473 26.400 1.00 30.26 260 ARG A C 1
ATOM 2009 O O . ARG A 1 261 ? 27.679 30.670 25.913 1.00 31.20 260 ARG A O 1
ATOM 2011 N N . GLN A 1 262 ? 25.596 31.525 26.079 1.00 30.36 261 GLN A N 1
ATOM 2012 C CA . GLN A 1 262 ? 24.961 30.725 24.991 1.00 30.18 261 GLN A CA 1
ATOM 2013 C C . GLN A 1 262 ? 23.971 31.610 24.232 1.00 31.40 261 GLN A C 1
ATOM 2014 O O . GLN A 1 262 ? 23.530 32.615 24.809 1.00 30.40 261 GLN A O 1
ATOM 2020 N N . GLU A 1 263 ? 23.641 31.230 22.996 1.00 31.17 262 GLU A N 1
ATOM 2021 C CA . GLU A 1 263 ? 22.785 32.003 22.050 1.00 32.27 262 GLU A CA 1
ATOM 2022 C C . GLU A 1 263 ? 21.316 31.805 22.442 1.00 29.05 262 GLU A C 1
ATOM 2023 O O . GLU A 1 263 ? 20.519 31.309 21.593 1.00 25.84 262 GLU A O 1
ATOM 2029 N N . LEU A 1 264 ? 20.980 32.151 23.693 1.00 26.21 263 LEU A N 1
ATOM 2030 C CA . LEU A 1 264 ? 19.620 31.989 24.263 1.00 24.99 263 LEU A CA 1
ATOM 2031 C C . LEU A 1 264 ? 19.166 33.295 24.906 1.00 21.11 263 LEU A C 1
ATOM 2032 O O . LEU A 1 264 ? 20.018 34.113 25.369 1.00 20.22 263 LEU A O 1
ATOM 2037 N N . ILE A 1 265 ? 17.857 33.474 24.950 1.00 19.79 264 ILE A N 1
ATOM 2038 C CA . ILE A 1 265 ? 17.194 34.525 25.764 1.00 18.86 264 ILE A CA 1
ATOM 2039 C C . ILE A 1 265 ? 16.236 33.814 26.702 1.00 16.91 264 ILE A C 1
ATOM 2040 O O . ILE A 1 265 ? 15.586 32.886 26.253 1.00 17.78 264 ILE A O 1
ATOM 2045 N N . LEU A 1 266 ? 16.202 34.231 27.956 1.00 16.28 265 LEU A N 1
ATOM 2046 C CA . LEU A 1 266 ? 15.226 33.766 28.968 1.00 15.70 265 LEU A CA 1
ATOM 2047 C C . LEU A 1 266 ? 14.286 34.924 29.271 1.00 15.47 265 LEU A C 1
ATOM 2048 O O . LEU A 1 266 ? 14.787 36.042 29.466 1.00 16.16 265 LEU A O 1
ATOM 2053 N N . SER A 1 267 ? 12.983 34.663 29.289 1.00 14.72 266 SER A N 1
ATOM 2054 C CA . SER A 1 267 ? 11.947 35.653 29.665 1.00 13.86 266 SER A CA 1
ATOM 2055 C C . SER A 1 267 ? 10.973 35.005 30.651 1.00 13.43 266 SER A C 1
ATOM 2056 O O . SER A 1 267 ? 10.897 33.767 30.701 1.00 13.85 266 SER A O 1
ATOM 2059 N N . ASN A 1 268 ? 10.267 35.803 31.431 1.00 12.90 267 ASN A N 1
ATOM 2060 C CA . ASN A 1 268 ? 9.156 35.291 32.255 1.00 13.01 267 ASN A CA 1
ATOM 2061 C C . ASN A 1 268 ? 8.085 36.372 32.356 1.00 13.07 267 ASN A C 1
ATOM 2062 O O . ASN A 1 268 ? 8.304 37.526 31.928 1.00 12.77 267 ASN A O 1
ATOM 2067 N N . SER A 1 269 ? 6.920 35.967 32.806 1.00 13.44 268 SER A N 1
ATOM 2068 C CA . SER A 1 269 ? 5.657 36.675 32.503 1.00 13.26 268 SER A CA 1
ATOM 2069 C C . SER A 1 269 ? 4.629 36.475 33.611 1.00 13.92 268 SER A C 1
ATOM 2070 O O . SER A 1 269 ? 4.695 35.471 34.343 1.00 13.11 268 SER A O 1
ATOM 2073 N N . GLU A 1 270 ? 3.656 37.384 33.653 1.00 14.29 269 GLU A N 1
ATOM 2074 C CA . GLU A 1 270 ? 2.445 37.245 34.486 1.00 14.83 269 GLU A CA 1
ATOM 2075 C C . GLU A 1 270 ? 1.581 36.066 33.972 1.00 14.53 269 GLU A C 1
ATOM 2076 O O . GLU A 1 270 ? 0.628 35.721 34.663 1.00 15.12 269 GLU A O 1
ATOM 2082 N N . ASP A 1 271 ? 1.907 35.459 32.821 1.00 14.24 270 ASP A N 1
ATOM 2083 C CA . ASP A 1 271 ? 1.203 34.236 32.331 1.00 14.18 270 ASP A CA 1
ATOM 2084 C C . ASP A 1 271 ? 1.700 32.989 33.065 1.00 13.95 270 ASP A C 1
ATOM 2085 O O . ASP A 1 271 ? 1.302 31.868 32.623 1.00 13.52 270 ASP A O 1
ATOM 2090 N N . LYS A 1 272 ? 2.568 33.150 34.082 1.00 13.84 271 LYS A N 1
ATOM 2091 C CA . LYS A 1 272 ? 3.031 32.065 35.000 1.00 14.36 271 LYS A CA 1
ATOM 2092 C C . LYS A 1 272 ? 4.030 31.133 34.292 1.00 14.23 271 LYS A C 1
ATOM 2093 O O . LYS A 1 272 ? 4.129 29.928 34.716 1.00 13.94 271 LYS A O 1
ATOM 2099 N N . SER A 1 273 ? 4.750 31.634 33.287 1.00 13.90 272 SER A N 1
ATOM 2100 C CA . SER A 1 273 ? 5.745 30.855 32.508 1.00 14.33 272 SER A CA 1
ATOM 2101 C C . SER A 1 273 ? 7.094 31.573 32.421 1.00 14.33 272 SER A C 1
ATOM 2102 O O . SER A 1 273 ? 7.147 32.833 32.392 1.00 13.97 272 SER A O 1
ATOM 2105 N N . ILE A 1 274 ? 8.137 30.757 32.417 1.00 13.89 273 ILE A N 1
ATOM 2106 C CA . ILE A 1 274 ? 9.495 31.046 31.905 1.00 14.93 273 ILE A CA 1
ATOM 2107 C C . ILE A 1 274 ? 9.542 30.472 30.488 1.00 15.62 273 ILE A C 1
ATOM 2108 O O . ILE A 1 274 ? 9.067 29.305 30.304 1.00 15.65 273 ILE A O 1
ATOM 2113 N N . ARG A 1 275 ? 10.052 31.255 29.540 1.00 17.06 274 ARG A N 1
ATOM 2114 C CA . ARG A 1 275 ? 10.292 30.838 28.139 1.00 17.87 274 ARG A CA 1
ATOM 2115 C C . ARG A 1 275 ? 11.778 30.991 27.823 1.00 17.16 274 ARG A C 1
ATOM 2116 O O . ARG A 1 275 ? 12.407 31.995 28.255 1.00 15.58 274 ARG A O 1
ATOM 2124 N N . VAL A 1 276 ? 12.325 30.013 27.099 1.00 17.27 275 VAL A N 1
ATOM 2125 C CA . VAL A 1 276 ? 13.743 29.986 26.660 1.00 18.58 275 VAL A CA 1
ATOM 2126 C C . VAL A 1 276 ? 13.740 30.047 25.136 1.00 18.39 275 VAL A C 1
ATOM 2127 O O . VAL A 1 276 ? 13.199 29.127 24.528 1.00 19.38 275 VAL A O 1
ATOM 2131 N N . TRP A 1 277 ? 14.262 31.146 24.579 1.00 19.97 276 TRP A N 1
ATOM 2132 C CA . TRP A 1 277 ? 14.264 31.451 23.126 1.00 21.23 276 TRP A CA 1
ATOM 2133 C C . TRP A 1 277 ? 15.650 31.155 22.545 1.00 22.82 276 TRP A C 1
ATOM 2134 O O . TRP A 1 277 ? 16.641 31.575 23.150 1.00 22.54 276 TRP A O 1
ATOM 2145 N N . ASP A 1 278 ? 15.693 30.474 21.400 1.00 27.22 277 ASP A N 1
ATOM 2146 C CA . ASP A 1 278 ? 16.945 30.166 20.653 1.00 27.32 277 ASP A CA 1
ATOM 2147 C C . ASP A 1 278 ? 17.227 31.281 19.648 1.00 26.46 277 ASP A C 1
ATOM 2148 O O . ASP A 1 278 ? 16.539 31.337 18.625 1.00 24.64 277 ASP A O 1
ATOM 2153 N N . MET A 1 279 ? 18.219 32.134 19.934 1.00 29.83 278 MET A N 1
ATOM 2154 C CA . MET A 1 279 ? 18.599 33.287 19.072 1.00 31.06 278 MET A CA 1
ATOM 2155 C C . MET A 1 279 ? 19.075 32.782 17.701 1.00 32.95 278 MET A C 1
ATOM 2156 O O . MET A 1 279 ? 18.929 33.534 16.721 1.00 34.05 278 MET A O 1
ATOM 2161 N N . SER A 1 280 ? 19.644 31.570 17.651 1.00 36.05 279 SER A N 1
ATOM 2162 C CA . SER A 1 280 ? 20.095 30.886 16.411 1.00 36.88 279 SER A CA 1
ATOM 2163 C C . SER A 1 280 ? 18.871 30.389 15.626 1.00 39.51 279 SER A C 1
ATOM 2164 O O . SER A 1 280 ? 18.978 30.261 14.390 1.00 40.02 279 SER A O 1
ATOM 2167 N N . LYS A 1 281 ? 17.755 30.140 16.325 1.00 40.17 280 LYS A N 1
ATOM 2168 C CA . LYS A 1 281 ? 16.440 29.718 15.759 1.00 42.56 280 LYS A CA 1
ATOM 2169 C C . LYS A 1 281 ? 16.498 28.240 15.352 1.00 43.43 280 LYS A C 1
ATOM 2170 O O . LYS A 1 281 ? 15.558 27.785 14.683 1.00 43.36 280 LYS A O 1
ATOM 2172 N N . ARG A 1 282 ? 17.540 27.515 15.765 1.00 44.46 281 ARG A N 1
ATOM 2173 C CA . ARG A 1 282 ? 17.693 26.064 15.475 1.00 46.31 281 ARG A CA 1
ATOM 2174 C C . ARG A 1 282 ? 16.605 25.295 16.237 1.00 48.05 281 ARG A C 1
ATOM 2175 O O . ARG A 1 282 ? 15.936 24.465 15.610 1.00 48.84 281 ARG A O 1
ATOM 2177 N N . THR A 1 283 ? 16.433 25.589 17.535 1.00 48.67 282 THR A N 1
ATOM 2178 C CA . THR A 1 283 ? 15.436 24.955 18.449 1.00 49.49 282 THR A CA 1
ATOM 2179 C C . THR A 1 283 ? 14.205 25.859 18.599 1.00 46.00 282 THR A C 1
ATOM 2180 O O . THR A 1 283 ? 14.364 27.098 18.517 1.00 47.78 282 THR A O 1
ATOM 2184 N N . GLY A 1 284 ? 13.033 25.263 18.834 1.00 39.67 283 GLY A N 1
ATOM 2185 C CA . GLY A 1 284 ? 11.798 25.985 19.198 1.00 37.56 283 GLY A CA 1
ATOM 2186 C C . GLY A 1 284 ? 11.847 26.476 20.643 1.00 34.87 283 GLY A C 1
ATOM 2187 O O . GLY A 1 284 ? 12.693 25.967 21.421 1.00 33.39 283 GLY A O 1
ATOM 2188 N N . VAL A 1 285 ? 10.975 27.426 20.997 1.00 33.25 284 VAL A N 1
ATOM 2189 C CA . VAL A 1 285 ? 10.889 28.016 22.366 1.00 30.71 284 VAL A CA 1
ATOM 2190 C C . VAL A 1 285 ? 10.502 26.917 23.364 1.00 29.10 284 VAL A C 1
ATOM 2191 O O . VAL A 1 285 ? 9.568 26.156 23.074 1.00 31.91 284 VAL A O 1
ATOM 2195 N N . GLN A 1 286 ? 11.215 26.841 24.489 1.00 26.68 285 GLN A N 1
ATOM 2196 C CA . GLN A 1 286 ? 10.873 25.979 25.651 1.00 25.23 285 GLN A CA 1
ATOM 2197 C C . GLN A 1 286 ? 10.061 26.807 26.659 1.00 23.40 285 GLN A C 1
ATOM 2198 O O . GLN A 1 286 ? 10.458 27.965 26.922 1.00 21.00 285 GLN A O 1
ATOM 2204 N N . THR A 1 287 ? 8.989 26.232 27.201 1.00 21.55 286 THR A N 1
ATOM 2205 C CA . THR A 1 287 ? 8.048 26.904 28.140 1.00 21.44 286 THR A CA 1
ATOM 2206 C C . THR A 1 287 ? 7.976 26.103 29.441 1.00 20.79 286 THR A C 1
ATOM 2207 O O . THR A 1 287 ? 7.695 24.907 29.377 1.00 20.32 286 THR A O 1
ATOM 2211 N N . PHE A 1 288 ? 8.225 26.757 30.579 1.00 19.64 287 PHE A N 1
ATOM 2212 C CA . PHE A 1 288 ? 8.190 26.159 31.936 1.00 20.26 287 PHE A CA 1
ATOM 2213 C C . PHE A 1 288 ? 7.134 26.889 32.755 1.00 20.23 287 PHE A C 1
ATOM 2214 O O . PHE A 1 288 ? 7.293 28.102 32.946 1.00 17.86 287 PHE A O 1
ATOM 2222 N N . ARG A 1 289 ? 6.093 26.175 33.200 1.00 20.97 288 ARG A N 1
ATOM 2223 C CA . ARG A 1 289 ? 4.874 26.776 33.792 1.00 22.58 288 ARG A CA 1
ATOM 2224 C C . ARG A 1 289 ? 4.800 26.480 35.287 1.00 21.72 288 ARG A C 1
ATOM 2225 O O . ARG A 1 289 ? 5.267 25.401 35.722 1.00 21.04 288 ARG A O 1
ATOM 2233 N N . ARG A 1 290 ? 4.214 27.403 36.038 1.00 19.83 289 ARG A N 1
ATOM 2234 C CA . ARG A 1 290 ? 3.779 27.160 37.436 1.00 19.28 289 ARG A CA 1
ATOM 2235 C C . ARG A 1 290 ? 2.253 27.211 37.476 1.00 19.88 289 ARG A C 1
ATOM 2236 O O . ARG A 1 290 ? 1.662 27.925 36.651 1.00 20.32 289 ARG A O 1
ATOM 2244 N N . ASP A 1 291 ? 1.651 26.445 38.376 1.00 21.03 290 ASP A N 1
ATOM 2245 C CA . ASP A 1 291 ? 0.183 26.285 38.467 1.00 22.16 290 ASP A CA 1
ATOM 2246 C C . ASP A 1 291 ? -0.467 27.624 38.831 1.00 21.39 290 ASP A C 1
ATOM 2247 O O . ASP A 1 291 ? -1.467 27.950 38.201 1.00 20.52 290 ASP A O 1
ATOM 2252 N N . HIS A 1 292 ? 0.079 28.352 39.816 1.00 21.02 291 HIS A N 1
ATOM 2253 C CA . HIS A 1 292 ? -0.610 29.479 40.511 1.00 21.26 291 HIS A CA 1
ATOM 2254 C C . HIS A 1 292 ? 0.267 30.743 40.634 1.00 21.22 291 HIS A C 1
ATOM 2255 O O . HIS A 1 292 ? -0.245 31.738 41.203 1.00 22.50 291 HIS A O 1
ATOM 2262 N N . ASP A 1 293 ? 1.508 30.750 40.128 1.00 18.41 292 ASP A N 1
ATOM 2263 C CA . ASP A 1 293 ? 2.472 31.847 40.405 1.00 17.52 292 ASP A CA 1
ATOM 2264 C C . ASP A 1 293 ? 2.756 32.661 39.147 1.00 16.43 292 ASP A C 1
ATOM 2265 O O . ASP A 1 293 ? 3.265 32.109 38.171 1.00 15.41 292 ASP A O 1
ATOM 2270 N N . ARG A 1 294 ? 2.447 33.956 39.193 1.00 15.19 293 ARG A N 1
ATOM 2271 C CA . ARG A 1 294 ? 2.967 34.931 38.218 1.00 14.77 293 ARG A CA 1
ATOM 2272 C C . ARG A 1 294 ? 4.458 35.089 38.488 1.00 14.13 293 ARG A C 1
ATOM 2273 O O . ARG A 1 294 ? 4.842 35.095 39.673 1.00 14.19 293 ARG A O 1
ATOM 2281 N N . PHE A 1 295 ? 5.251 35.195 37.430 1.00 13.28 294 PHE A N 1
ATOM 2282 C CA . PHE A 1 295 ? 6.690 35.545 37.497 1.00 13.07 294 PHE A CA 1
ATOM 2283 C C . PHE A 1 295 ? 6.852 37.059 37.381 1.00 12.90 294 PHE A C 1
ATOM 2284 O O . PHE A 1 295 ? 6.145 37.685 36.543 1.00 12.61 294 PHE A O 1
ATOM 2292 N N . TRP A 1 296 ? 7.827 37.605 38.112 1.00 12.62 295 TRP A N 1
ATOM 2293 C CA . TRP A 1 296 ? 8.093 39.066 38.205 1.00 12.87 295 TRP A CA 1
ATOM 2294 C C . TRP A 1 296 ? 9.531 39.415 37.814 1.00 12.99 295 TRP A C 1
ATOM 2295 O O . TRP A 1 296 ? 9.759 40.563 37.432 1.00 13.25 295 TRP A O 1
ATOM 2306 N N . VAL A 1 297 ? 10.476 38.476 37.926 1.00 13.03 296 VAL A N 1
ATOM 2307 C CA . VAL A 1 297 ? 11.922 38.795 37.787 1.00 13.16 296 VAL A CA 1
ATOM 2308 C C . VAL A 1 297 ? 12.707 37.529 37.432 1.00 13.89 296 VAL A C 1
ATOM 2309 O O . VAL A 1 297 ? 12.296 36.442 37.787 1.00 12.63 296 VAL A O 1
ATOM 2313 N N . LEU A 1 298 ? 13.812 37.734 36.738 1.00 15.84 297 LEU A N 1
ATOM 2314 C CA . LEU A 1 298 ? 14.694 36.692 36.185 1.00 17.65 297 LEU A CA 1
ATOM 2315 C C . LEU A 1 298 ? 16.115 37.194 36.421 1.00 17.48 297 LEU A C 1
ATOM 2316 O O . LEU A 1 298 ? 16.330 38.412 36.250 1.00 18.02 297 LEU A O 1
ATOM 2321 N N . ALA A 1 299 ? 17.024 36.344 36.890 1.00 16.35 298 ALA A N 1
ATOM 2322 C CA . ALA A 1 299 ? 18.464 36.682 37.015 1.00 15.93 298 ALA A CA 1
ATOM 2323 C C . ALA A 1 299 ? 19.309 35.584 36.370 1.00 16.51 298 ALA A C 1
ATOM 2324 O O . ALA A 1 299 ? 18.924 34.390 36.421 1.00 14.21 298 ALA A O 1
ATOM 2326 N N . ALA A 1 300 ? 20.432 35.989 35.772 1.00 16.74 299 ALA A N 1
ATOM 2327 C CA . ALA A 1 300 ? 21.461 35.079 35.243 1.00 16.82 299 ALA A CA 1
ATOM 2328 C C . ALA A 1 300 ? 22.693 35.227 36.125 1.00 17.27 299 ALA A C 1
ATOM 2329 O O . ALA A 1 300 ? 23.054 36.374 36.456 1.00 18.86 299 ALA A O 1
ATOM 2331 N N . HIS A 1 301 ? 23.291 34.118 36.536 1.00 16.30 300 HIS A N 1
ATOM 2332 C CA . HIS A 1 301 ? 24.574 34.123 37.280 1.00 16.80 300 HIS A CA 1
ATOM 2333 C C . HIS A 1 301 ? 25.633 34.739 36.367 1.00 16.54 300 HIS A C 1
ATOM 2334 O O . HIS A 1 301 ? 25.640 34.461 35.167 1.00 16.43 300 HIS A O 1
ATOM 2341 N N . PRO A 1 302 ? 26.498 35.651 36.872 1.00 17.71 301 PRO A N 1
ATOM 2342 C CA . PRO A 1 302 ? 27.475 36.334 36.017 1.00 18.98 301 PRO A CA 1
ATOM 2343 C C . PRO A 1 302 ? 28.590 35.450 35.434 1.00 20.97 301 PRO A C 1
ATOM 2344 O O . PRO A 1 302 ? 29.259 35.914 34.560 1.00 20.63 301 PRO A O 1
ATOM 2348 N N . ASN A 1 303 ? 28.757 34.200 35.886 1.00 22.81 302 ASN A N 1
ATOM 2349 C CA . ASN A 1 303 ? 29.822 33.325 35.310 1.00 23.62 302 ASN A CA 1
ATOM 2350 C C . ASN A 1 303 ? 29.434 31.837 35.274 1.00 22.99 302 ASN A C 1
ATOM 2351 O O . ASN A 1 303 ? 30.209 31.062 34.651 1.00 22.25 302 ASN A O 1
ATOM 2356 N N . LEU A 1 304 ? 28.320 31.419 35.891 1.00 22.92 303 LEU A N 1
ATOM 2357 C CA . LEU A 1 304 ? 27.825 30.005 35.825 1.00 22.49 303 LEU A CA 1
ATOM 2358 C C . LEU A 1 304 ? 26.587 29.940 34.928 1.00 22.21 303 LEU A C 1
ATOM 2359 O O . LEU A 1 304 ? 25.902 30.963 34.791 1.00 23.31 303 LEU A O 1
ATOM 2364 N N . ASN A 1 305 ? 26.315 28.770 34.342 1.00 21.77 304 ASN A N 1
ATOM 2365 C CA . ASN A 1 305 ? 25.088 28.500 33.554 1.00 22.24 304 ASN A CA 1
ATOM 2366 C C . ASN A 1 305 ? 23.963 28.224 34.557 1.00 21.35 304 ASN A C 1
ATOM 2367 O O . ASN A 1 305 ? 23.474 27.086 34.642 1.00 21.48 304 ASN A O 1
ATOM 2372 N N . LEU A 1 306 ? 23.608 29.254 35.318 1.00 20.02 305 LEU A N 1
ATOM 2373 C CA . LEU A 1 306 ? 22.702 29.165 36.479 1.00 19.05 305 LEU A CA 1
ATOM 2374 C C . LEU A 1 306 ? 21.788 30.391 36.438 1.00 17.21 305 LEU A C 1
ATOM 2375 O O . LEU A 1 306 ? 22.272 31.475 36.092 1.00 15.08 305 LEU A O 1
ATOM 2380 N N . PHE A 1 307 ? 20.512 30.188 36.740 1.00 15.58 306 PHE A N 1
ATOM 2381 C CA . PHE A 1 307 ? 19.436 31.180 36.563 1.00 15.71 306 PHE A CA 1
ATOM 2382 C C . PHE A 1 307 ? 18.538 31.139 37.785 1.00 14.78 306 PHE A C 1
ATOM 2383 O O . PHE A 1 307 ? 18.493 30.117 38.492 1.00 13.80 306 PHE A O 1
ATOM 2391 N N . ALA A 1 308 ? 17.845 32.230 38.031 1.00 14.08 307 ALA A N 1
ATOM 2392 C CA . ALA A 1 308 ? 16.839 32.298 39.098 1.00 13.81 307 ALA A CA 1
ATOM 2393 C C . ALA A 1 308 ? 15.628 33.071 38.597 1.00 14.12 307 ALA A C 1
ATOM 2394 O O . ALA A 1 308 ? 15.801 34.055 37.839 1.00 13.89 307 ALA A O 1
ATOM 2396 N N . ALA A 1 309 ? 14.433 32.667 39.039 1.00 13.64 308 ALA A N 1
ATOM 2397 C CA . ALA A 1 309 ? 13.176 33.376 38.730 1.00 13.37 308 ALA A CA 1
ATOM 2398 C C . ALA A 1 309 ? 12.424 33.663 40.037 1.00 13.06 308 ALA A C 1
ATOM 2399 O O . ALA A 1 309 ? 12.409 32.795 40.934 1.00 13.30 308 ALA A O 1
ATOM 2401 N N . GLY A 1 310 ? 11.863 34.871 40.146 1.00 12.27 309 GLY A N 1
ATOM 2402 C CA . GLY A 1 310 ? 11.049 35.318 41.283 1.00 12.18 309 GLY A CA 1
ATOM 2403 C C . GLY A 1 310 ? 9.594 35.338 40.901 1.00 12.54 309 GLY A C 1
ATOM 2404 O O . GLY A 1 310 ? 9.278 35.825 39.784 1.00 13.43 309 GLY A O 1
ATOM 2405 N N . HIS A 1 311 ? 8.737 34.789 41.751 1.00 12.68 310 HIS A N 1
ATOM 2406 C CA . HIS A 1 311 ? 7.294 34.615 41.465 1.00 12.90 310 HIS A CA 1
ATOM 2407 C C . HIS A 1 311 ? 6.476 34.854 42.733 1.00 13.40 310 HIS A C 1
ATOM 2408 O O . HIS A 1 311 ? 7.061 35.155 43.820 1.00 13.15 310 HIS A O 1
ATOM 2415 N N . ASP A 1 312 ? 5.161 34.745 42.606 1.00 14.54 311 ASP A N 1
ATOM 2416 C CA . ASP A 1 312 ? 4.197 35.028 43.697 1.00 14.72 311 ASP A CA 1
ATOM 2417 C C . ASP A 1 312 ? 4.504 34.229 44.967 1.00 15.57 311 ASP A C 1
ATOM 2418 O O . ASP A 1 312 ? 4.145 34.722 46.060 1.00 16.62 311 ASP A O 1
ATOM 2423 N N . GLY A 1 313 ? 5.069 33.026 44.848 1.00 14.93 312 GLY A N 1
ATOM 2424 C CA . GLY A 1 313 ? 5.214 32.109 45.993 1.00 15.96 312 GLY A CA 1
ATOM 2425 C C . GLY A 1 313 ? 6.641 31.929 46.472 1.00 15.47 312 GLY A C 1
ATOM 2426 O O . GLY A 1 313 ? 6.823 31.077 47.354 1.00 15.62 312 GLY A O 1
ATOM 2427 N N . GLY A 1 314 ? 7.618 32.639 45.886 1.00 14.37 313 GLY A N 1
ATOM 2428 C CA . GLY A 1 314 ? 9.042 32.494 46.233 1.00 14.74 313 GLY A CA 1
ATOM 2429 C C . GLY A 1 314 ? 9.954 32.499 45.022 1.00 14.94 313 GLY A C 1
ATOM 2430 O O . GLY A 1 314 ? 9.594 33.094 44.009 1.00 13.80 313 GLY A O 1
ATOM 2431 N N . MET A 1 315 ? 11.097 31.820 45.130 1.00 15.73 314 MET A N 1
ATOM 2432 C CA . MET A 1 315 ? 12.164 31.837 44.109 1.00 16.73 314 MET A CA 1
ATOM 2433 C C . MET A 1 315 ? 12.475 30.407 43.663 1.00 16.38 314 MET A C 1
ATOM 2434 O O . MET A 1 315 ? 12.411 29.499 44.486 1.00 15.41 314 MET A O 1
ATOM 2439 N N . ILE A 1 316 ? 12.870 30.258 42.404 1.00 16.06 315 ILE A N 1
ATOM 2440 C CA . ILE A 1 316 ? 13.462 29.006 41.865 1.00 16.70 315 ILE A CA 1
ATOM 2441 C C . ILE A 1 316 ? 14.836 29.338 41.268 1.00 16.84 315 ILE A C 1
ATOM 2442 O O . ILE A 1 316 ? 14.950 30.333 40.505 1.00 16.44 315 ILE A O 1
ATOM 2447 N N . VAL A 1 317 ? 15.852 28.562 41.650 1.00 15.90 316 VAL A N 1
ATOM 2448 C CA . VAL A 1 317 ? 17.213 28.581 41.052 1.00 16.33 316 VAL A CA 1
ATOM 2449 C C . VAL A 1 317 ? 17.301 27.334 40.195 1.00 15.94 316 VAL A C 1
ATOM 2450 O O . VAL A 1 317 ? 16.950 26.273 40.706 1.00 15.55 316 VAL A O 1
ATOM 2454 N N . PHE A 1 318 ? 17.703 27.454 38.929 1.00 16.41 317 PHE A N 1
ATOM 2455 C CA . PHE A 1 318 ? 17.630 26.335 37.955 1.00 17.14 317 PHE A CA 1
ATOM 2456 C C . PHE A 1 318 ? 18.758 26.429 36.936 1.00 18.28 317 PHE A C 1
ATOM 2457 O O . PHE A 1 318 ? 19.399 27.495 36.789 1.00 16.26 317 PHE A O 1
ATOM 2465 N N . LYS A 1 319 ? 18.973 25.302 36.258 1.00 20.54 318 LYS A N 1
ATOM 2466 C CA . LYS A 1 319 ? 19.862 25.146 35.082 1.00 22.04 318 LYS A CA 1
ATOM 2467 C C . LYS A 1 319 ? 18.999 24.672 33.905 1.00 22.04 318 LYS A C 1
ATOM 2468 O O . LYS A 1 319 ? 17.849 24.207 34.146 1.00 19.33 318 LYS A O 1
ATOM 2474 N N . LEU A 1 320 ? 19.505 24.821 32.682 1.00 22.64 319 LEU A N 1
ATOM 2475 C CA . LEU A 1 320 ? 18.872 24.264 31.460 1.00 24.89 319 LEU A CA 1
ATOM 2476 C C . LEU A 1 320 ? 19.611 22.977 31.071 1.00 26.97 319 LEU A C 1
ATOM 2477 O O . LEU A 1 320 ? 20.836 22.935 31.262 1.00 28.31 319 LEU A O 1
ATOM 2482 N N . GLU A 1 321 ? 18.881 21.958 30.608 1.00 30.21 320 GLU A N 1
ATOM 2483 C CA . GLU A 1 321 ? 19.443 20.686 30.064 1.00 36.01 320 GLU A CA 1
ATOM 2484 C C . GLU A 1 321 ? 18.859 20.434 28.672 1.00 39.28 320 GLU A C 1
ATOM 2485 O O . GLU A 1 321 ? 17.783 20.929 28.338 1.00 40.94 320 GLU A O 1
#

B-factor: mean 19.54, std 6.86, range [10.33, 55.72]

CATH classification: 2.130.10.10

Solvent-accessible surface area: 12548 Å² total; per-residue (Å²): 37,54,81,71,93,20,95,8,136,27,37,60,0,28,3,13,9,8,14,26,179,88,37,28,0,0,0,0,3,76,85,0,16,0,19,2,34,17,3,104,143,83,69,81,71,38,62,11,96,100,14,115,26,22,0,41,0,5,12,1,7,85,131,82,33,11,0,0,0,0,0,15,32,93,73,0,18,0,4,16,20,124,96,92,130,24,50,28,50,7,122,28,7,137,39,86,0,41,4,0,34,11,5,56,113,46,22,0,0,0,0,0,0,4,30,78,21,0,42,0,4,11,37,125,65,132,64,44,32,18,60,4,92,39,10,115,76,78,0,28,0,0,34,24,10,50,110,92,23,11,0,0,0,0,0,38,31,71,14,0,40,0,4,45,2,30,26,0,78,123,134,41,62,74,178,120,36,25,78,51,87,16,67,5,119,41,8,82,130,8,0,15,32,0,9,20,21,42,118,76,54,8,0,0,0,0,0,49,14,110,26,0,17,10,3,78,10,74,161,77,145,24,104,62,72,68,47,16,193,32,8,145,60,36,0,12,0,0,28,5,4,45,81,94,118,29,1,0,0,0,0,44,6,65,3,2,26,2,19,28,59,62,83,94,86,57,59,57,32,35,166,68,118,159,22,90,2,49,9,8,13,22,1,55,102,90,67,8,1,0,0,0,3,32,22,0,1,5,0,0,82,40,143

InterPro domains:
  IPR001680 WD40 repeat [PF00400] (5-37)
  IPR001680 WD40 repeat [PF00400] (43-79)
  IPR001680 WD40 repeat [PF00400] (84-121)
  IPR001680 WD40 repeat [PF00400] (126-163)
  IPR001680 WD40 repeat [PF00400] (198-232)
  IPR001680 WD40 repeat [PF00400] (242-277)
  IPR001680 WD40 repeat [PS50082] (5-39)
  IPR001680 WD40 repeat [PS50082] (47-88)
  IPR001680 WD40 repeat [PS50082] (89-130)
  IPR001680 WD40 repeat [PS50082] (131-165)
  IPR001680 WD40 repeat [PS50082] (201-242)
  IPR001680 WD40 repeat [PS50082] (245-286)
  IPR001680 WD40 repeat [SM00320] (2-37)
  IPR001680 WD40 repeat [SM00320] (40-79)
  IPR001680 WD40 repeat [SM00320] (82-121)
  IPR001680 WD40 repeat [SM00320] (124-163)
  IPR001680 WD40 repeat [SM00320] (194-233)
  IPR001680 WD40 repeat [SM00320] (238-277)
  IPR001680 WD40 repeat [SM00320] (280-318)
  IPR006692 COPA/B, second beta-propeller domain [PF04053] (341-582)

Organism: Homo sapiens (NCBI:txid9606)

Foldseek 3Di:
DWFFQAWDFDAFFQAWEQAQPAQWMWTWHQQQKIWIANSVVRDTPDIDRDAHGGWNAWYDQRPAQWMWIFAQSQWIFIDRVVVPDTPDIAHDGPGGWQYWYAQNPAQWIWIFFQSQWIWIARVVVSYTQDIHHDGPGGFQDWDAQNPAQWIWTFFQSQWIWIKRQVLSCCVVVPCVNIHTQATEHDRPGGWNEKDAQNPFQWMWTWFQSQWIWIWHDDPRYIYTDDIDHDGPGGWQYKDQQNPAQWIWTFFQSQWIWIGRNVNPDDIDIDGDDDWGWHYKDQRNPDQWIKTTIRGTMTIIHDD

Nearest PDB structures (foldseek):
  6pbg-assembly1_A  TM=1.003E+00  e=3.718E-63  Homo sapiens
  8eny-assembly2_B  TM=9.850E-01  e=3.424E-50  Schizosaccharomyces pombe
  4j8g-assembly2_B  TM=9.865E-01  e=1.254E-49  Schizosaccharomyces pombe
  7s23-assembly1_A  TM=9.892E-01  e=2.107E-49  Schizosaccharomyces pombe
  4j8g-assembly1_A  TM=9.919E-01  e=1.110E-48  Schizosaccharomyces pombe